Protein AF-A0A444M8J5-F1 (afdb_monomer_lite)

Radius of gyration: 24.72 Å; chains: 1; bounding box: 70×48×64 Å

Sequence (219 aa):
MTTPFNTRSDLAAHPEFSHLSLDSSGIPCVWLNTYECDNGHEPESWSEAWSCCCDDECPVCGTDMSPVSTWIGPESEDARDLWEDLPDVPEQAEDVGKEEDGMKIDRHLNAANGLAVAPRKPQAWHDVVEEIMVETRGLDDNARRAARALRTIYPEYDDDTAKTGIMDCLADIRHLCDLMGWSFAELDKDAHYNYSTEVSDFGVAEHAKLRSAVEAELN

Structure (mmCIF, N/CA/C/O backbone):
data_AF-A0A444M8J5-F1
#
_entry.id   AF-A0A444M8J5-F1
#
loop_
_atom_site.group_PDB
_atom_site.id
_atom_site.type_symbol
_atom_site.label_atom_id
_atom_site.label_alt_id
_atom_site.label_comp_id
_atom_site.label_asym_id
_atom_site.label_entity_id
_atom_site.label_seq_id
_atom_site.pdbx_PDB_ins_code
_atom_site.Cartn_x
_atom_site.Cartn_y
_atom_site.Cartn_z
_atom_site.occupancy
_atom_site.B_iso_or_equiv
_atom_site.auth_seq_id
_atom_site.auth_comp_id
_atom_site.auth_asym_id
_atom_site.auth_atom_id
_atom_site.pdbx_PDB_model_num
ATOM 1 N N . MET A 1 1 ? -16.133 22.278 29.509 1.00 38.09 1 MET A N 1
ATOM 2 C CA . MET A 1 1 ? -15.986 20.814 29.437 1.00 38.09 1 MET A CA 1
ATOM 3 C C . MET A 1 1 ? -15.160 20.565 28.195 1.00 38.09 1 MET A C 1
ATOM 5 O O . MET A 1 1 ? -15.690 20.715 27.105 1.00 38.09 1 MET A O 1
ATOM 9 N N . THR A 1 2 ? -13.850 20.401 28.357 1.00 48.34 2 THR A N 1
ATOM 10 C CA . THR A 1 2 ? -12.945 20.004 27.275 1.00 48.34 2 THR A CA 1
ATOM 11 C C . THR A 1 2 ? -13.275 18.560 26.927 1.00 48.34 2 THR A C 1
ATOM 13 O O . THR A 1 2 ? -13.347 17.715 27.817 1.00 48.34 2 THR A O 1
ATOM 16 N N . THR A 1 3 ? -13.599 18.303 25.666 1.00 51.00 3 THR A N 1
ATOM 17 C CA . THR A 1 3 ? -13.799 16.948 25.153 1.00 51.00 3 THR A CA 1
ATOM 18 C C . THR A 1 3 ? -12.514 16.158 25.425 1.00 51.00 3 THR A C 1
ATOM 20 O O . THR A 1 3 ? -11.446 16.689 25.120 1.00 51.00 3 THR A O 1
ATOM 23 N N . PRO A 1 4 ? -12.564 14.966 26.045 1.00 76.12 4 PRO A N 1
ATOM 24 C CA . PRO A 1 4 ? -11.363 14.154 26.184 1.00 76.12 4 PRO A CA 1
ATOM 25 C C . PRO A 1 4 ? -10.870 13.769 24.785 1.00 76.12 4 PRO A C 1
ATOM 27 O O . PRO A 1 4 ? -11.667 13.327 23.954 1.00 76.12 4 PRO A O 1
ATOM 30 N N . PHE A 1 5 ? -9.582 13.992 24.529 1.00 85.31 5 PHE A N 1
ATOM 31 C CA . PHE A 1 5 ? -8.898 13.470 23.349 1.00 85.31 5 PHE A CA 1
ATOM 32 C C . PHE A 1 5 ? -8.806 11.949 23.510 1.00 85.31 5 PHE A C 1
ATOM 34 O O . PHE A 1 5 ? -8.384 11.481 24.566 1.00 85.31 5 PHE A O 1
ATOM 41 N N . ASN A 1 6 ? -9.251 11.190 22.510 1.00 85.81 6 ASN A N 1
ATOM 42 C CA . ASN A 1 6 ? -9.205 9.724 22.517 1.00 85.81 6 ASN A CA 1
ATOM 43 C C . ASN A 1 6 ? -8.165 9.187 21.526 1.00 85.81 6 ASN A C 1
ATOM 45 O O . ASN A 1 6 ? -7.734 8.046 21.654 1.00 85.81 6 ASN A O 1
ATOM 49 N N . THR A 1 7 ? -7.778 9.994 20.536 1.00 91.12 7 THR A N 1
ATOM 50 C CA . THR A 1 7 ? -6.801 9.653 19.498 1.00 91.12 7 THR A CA 1
ATOM 51 C C . THR A 1 7 ? -5.908 10.841 19.165 1.00 91.12 7 THR A C 1
ATOM 53 O O . THR A 1 7 ? -6.276 11.993 19.417 1.00 91.12 7 THR A O 1
ATOM 56 N N . ARG A 1 8 ? -4.770 10.589 18.510 1.00 92.19 8 ARG A N 1
ATOM 57 C CA . ARG A 1 8 ? -3.901 11.666 18.009 1.00 92.19 8 ARG A CA 1
ATOM 58 C C . ARG A 1 8 ? -4.593 12.583 16.999 1.00 92.19 8 ARG A C 1
ATOM 60 O O . ARG A 1 8 ? -4.287 13.770 16.966 1.00 92.19 8 ARG A O 1
ATOM 67 N N . SER A 1 9 ? -5.568 12.088 16.230 1.00 91.50 9 SER A N 1
ATOM 68 C CA . SER A 1 9 ? -6.362 12.942 15.331 1.00 91.50 9 SER A CA 1
ATOM 69 C C . SER A 1 9 ? -7.191 13.992 16.082 1.00 91.50 9 SER A C 1
ATOM 71 O O . SER A 1 9 ? -7.357 15.113 15.598 1.00 91.50 9 SER A O 1
ATOM 73 N N . ASP A 1 10 ? -7.636 13.696 17.312 1.00 91.62 10 ASP A N 1
ATOM 74 C CA . ASP A 1 10 ? -8.399 14.657 18.115 1.00 91.62 10 ASP A CA 1
ATOM 75 C C . ASP A 1 10 ? -7.535 15.876 18.493 1.00 91.62 10 ASP A C 1
ATOM 77 O O . ASP A 1 10 ? -8.060 16.973 18.719 1.00 91.62 10 ASP A O 1
ATOM 81 N N . LEU A 1 11 ? -6.203 15.718 18.511 1.00 92.81 11 LEU A N 1
ATOM 82 C CA . LEU A 1 11 ? -5.266 16.809 18.773 1.00 92.81 11 LEU A CA 1
ATOM 83 C C . LEU A 1 11 ? -5.299 17.884 17.688 1.00 92.81 11 LEU A C 1
ATOM 85 O O . LEU A 1 11 ? -4.949 19.019 17.989 1.00 92.81 11 LEU A O 1
ATOM 89 N N . ALA A 1 12 ? -5.814 17.618 16.483 1.00 91.25 12 ALA A N 1
ATOM 90 C CA . ALA A 1 12 ? -6.019 18.662 15.476 1.00 91.25 12 ALA A CA 1
ATOM 91 C C . ALA A 1 12 ? -6.889 19.831 15.998 1.00 91.25 12 ALA A C 1
ATOM 93 O O . ALA A 1 12 ? -6.733 20.974 15.565 1.00 91.25 12 ALA A O 1
ATOM 94 N N . ALA A 1 13 ? -7.774 19.571 16.970 1.00 89.19 13 ALA A N 1
ATOM 95 C CA . ALA A 1 13 ? -8.586 20.593 17.632 1.00 89.19 13 ALA A CA 1
ATOM 96 C C . ALA A 1 13 ? -7.920 21.219 18.878 1.00 89.19 13 ALA A C 1
ATOM 98 O O . ALA A 1 13 ? -8.448 22.189 19.431 1.00 89.19 13 ALA A O 1
ATOM 99 N N . HIS A 1 14 ? -6.788 20.685 19.350 1.00 91.69 14 HIS A N 1
ATOM 100 C CA . HIS A 1 14 ? -6.072 21.211 20.510 1.00 91.69 14 HIS A CA 1
ATOM 101 C C . HIS A 1 14 ? -5.337 22.514 20.141 1.00 91.69 14 HIS A C 1
ATOM 103 O O . HIS A 1 14 ? -4.629 22.542 19.133 1.00 91.69 14 HIS A O 1
ATOM 109 N N . PRO A 1 15 ? -5.427 23.594 20.946 1.00 92.31 15 PRO A N 1
ATOM 110 C CA . PRO A 1 15 ? -4.832 24.890 20.604 1.00 92.31 15 PRO A CA 1
ATOM 111 C C . PRO A 1 15 ? -3.341 24.823 20.259 1.00 92.31 15 PRO A C 1
ATOM 113 O O . PRO A 1 15 ? -2.902 25.475 19.315 1.00 92.31 15 PRO A O 1
ATOM 116 N N . GLU A 1 16 ? -2.579 23.995 20.977 1.00 92.62 16 GLU A N 1
ATOM 117 C CA . GLU A 1 16 ? -1.139 23.843 20.740 1.00 92.62 16 GLU A CA 1
ATOM 118 C C . GLU A 1 16 ? -0.806 23.078 19.455 1.00 92.62 16 GLU A C 1
ATOM 120 O O . GLU A 1 16 ? 0.257 23.301 18.904 1.00 92.62 16 GLU A O 1
ATOM 125 N N . PHE A 1 17 ? -1.707 22.253 18.918 1.00 92.75 17 PHE A N 1
ATOM 126 C CA . PHE A 1 17 ? -1.463 21.465 17.699 1.00 92.75 17 PHE A CA 1
ATOM 127 C C . PHE A 1 17 ? -2.189 22.024 16.467 1.00 92.75 17 PHE A C 1
ATOM 129 O O . PHE A 1 17 ? -1.777 21.767 15.344 1.00 92.75 17 PHE A O 1
ATOM 136 N N . SER A 1 18 ? -3.238 22.830 16.662 1.00 92.31 18 SER A N 1
ATOM 137 C CA . SER A 1 18 ? -4.141 23.325 15.606 1.00 92.31 18 SER A CA 1
ATOM 138 C C . SER A 1 18 ? -3.490 24.156 14.490 1.00 92.31 18 SER A C 1
ATOM 140 O O . SER A 1 18 ? -4.127 24.437 13.477 1.00 92.31 18 SER A O 1
ATOM 142 N N . HIS A 1 19 ? -2.242 24.583 14.681 1.00 91.31 19 HIS A N 1
ATOM 143 C CA . HIS A 1 19 ? -1.472 25.345 13.700 1.00 91.31 19 HIS A CA 1
ATOM 144 C C . HIS A 1 19 ? -0.569 24.466 12.821 1.00 91.31 19 HIS A C 1
ATOM 146 O O . HIS A 1 19 ? 0.024 24.976 11.870 1.00 91.31 19 HIS A O 1
ATOM 152 N N . LEU A 1 20 ? -0.438 23.178 13.149 1.00 92.50 20 LEU A N 1
ATOM 153 C CA . LEU A 1 20 ? 0.358 22.218 12.396 1.00 92.50 20 LEU A CA 1
ATOM 154 C C . LEU A 1 20 ? -0.412 21.731 11.167 1.00 92.50 20 LEU A C 1
ATOM 156 O O . LEU A 1 20 ? -1.643 21.661 11.164 1.00 92.50 20 LEU A O 1
ATOM 160 N N . SER A 1 21 ? 0.331 21.360 10.125 1.00 94.12 21 SER A N 1
ATOM 161 C CA . SER A 1 21 ? -0.226 20.598 9.007 1.00 94.12 21 SER A CA 1
ATOM 162 C C . SER A 1 21 ? -0.741 19.247 9.499 1.00 94.12 21 SER A C 1
ATOM 164 O O . SER A 1 21 ? -0.232 18.709 10.482 1.00 94.12 21 SER A O 1
ATOM 166 N N . LEU A 1 22 ? -1.737 18.701 8.807 1.00 91.88 22 LEU A N 1
ATOM 167 C CA . LEU A 1 22 ? -2.270 17.371 9.082 1.00 91.88 22 LEU A CA 1
ATOM 168 C C . LEU A 1 22 ? -1.804 16.398 8.001 1.00 91.88 22 LEU A C 1
ATOM 170 O O . LEU A 1 22 ? -1.700 16.781 6.832 1.00 91.88 22 LEU A O 1
ATOM 174 N N . ASP A 1 23 ? -1.566 15.152 8.390 1.00 87.19 23 ASP A N 1
ATOM 175 C CA . ASP A 1 23 ? -1.339 14.063 7.449 1.00 87.19 23 ASP A CA 1
ATOM 176 C C . ASP A 1 23 ? -2.654 13.595 6.792 1.00 87.19 23 ASP A C 1
ATOM 178 O O . ASP A 1 23 ? -3.745 14.127 7.030 1.00 87.19 23 ASP A O 1
ATOM 182 N N . SER A 1 24 ? -2.557 12.561 5.956 1.00 84.56 24 SER A N 1
ATOM 183 C CA . SER A 1 24 ? -3.713 11.968 5.268 1.00 84.56 24 SER A CA 1
ATOM 184 C C . SER A 1 24 ? -4.762 11.348 6.206 1.00 84.56 24 SER A C 1
ATOM 186 O O . SER A 1 24 ? -5.909 11.175 5.797 1.00 84.56 24 SER A O 1
ATOM 188 N N . SER A 1 25 ? -4.398 11.049 7.456 1.00 83.94 25 SER A N 1
ATOM 189 C CA . SER A 1 25 ? -5.285 10.509 8.495 1.00 83.94 25 SER A CA 1
ATOM 190 C C . SER A 1 25 ? -5.852 11.600 9.415 1.00 83.94 25 SER A C 1
ATOM 192 O O . SER A 1 25 ? -6.577 11.296 10.362 1.00 83.94 25 SER A O 1
ATOM 194 N N . GLY A 1 26 ? -5.548 12.875 9.148 1.00 89.44 26 GLY A N 1
ATOM 195 C CA . GLY A 1 26 ? -5.977 14.001 9.975 1.00 89.44 26 GLY A CA 1
ATOM 196 C C . GLY A 1 26 ? -5.170 14.163 11.266 1.00 89.44 26 GLY A C 1
ATOM 197 O O . GLY A 1 26 ? -5.616 14.869 12.171 1.00 89.44 26 GLY A O 1
ATOM 198 N N . ILE A 1 27 ? -4.004 13.521 11.375 1.00 92.69 27 ILE A N 1
ATOM 199 C CA . ILE A 1 27 ? -3.129 13.596 12.545 1.00 92.69 27 ILE A CA 1
ATOM 200 C C . ILE A 1 27 ? -2.142 14.763 12.364 1.00 92.69 27 ILE A C 1
ATOM 202 O O . ILE A 1 27 ? -1.572 14.908 11.281 1.00 92.69 27 ILE A O 1
ATOM 206 N N . PRO A 1 28 ? -1.901 15.598 13.394 1.00 94.88 28 PRO A N 1
ATOM 207 C CA . PRO A 1 28 ? -0.896 16.656 13.317 1.00 94.88 28 PRO A CA 1
ATOM 208 C C . PRO A 1 28 ? 0.506 16.136 12.962 1.00 94.88 28 PRO A C 1
ATOM 210 O O . PRO A 1 28 ? 1.012 15.204 13.587 1.00 94.88 28 PRO A O 1
ATOM 213 N N . CYS A 1 29 ? 1.162 16.775 11.993 1.00 95.50 29 CYS A N 1
ATOM 214 C CA . CYS A 1 29 ? 2.540 16.485 11.609 1.00 95.50 29 CYS A CA 1
ATOM 215 C C . CYS A 1 29 ? 3.520 17.088 12.624 1.00 95.50 29 CYS A C 1
ATOM 217 O O . CYS A 1 29 ? 3.874 18.265 12.532 1.00 95.50 29 CYS A O 1
ATOM 219 N N . VAL A 1 30 ? 3.941 16.291 13.607 1.00 96.12 30 VAL A N 1
ATOM 220 C CA . VAL A 1 30 ? 4.810 16.730 14.715 1.00 96.12 30 VAL A CA 1
ATOM 221 C C . VAL A 1 30 ? 6.293 16.411 14.511 1.00 96.12 30 VAL A C 1
ATOM 223 O O . VAL A 1 30 ? 7.118 16.828 15.325 1.00 96.12 30 VAL A O 1
ATOM 226 N N . TRP A 1 31 ? 6.656 15.716 13.432 1.00 94.62 31 TRP A N 1
ATOM 227 C CA . TRP A 1 31 ? 8.041 15.401 13.076 1.00 94.62 31 TRP A CA 1
ATOM 228 C C . TRP A 1 31 ? 8.419 16.034 11.740 1.00 94.62 31 TRP A C 1
ATOM 230 O O . TRP A 1 31 ? 7.651 15.976 10.787 1.00 94.62 31 TRP A O 1
ATOM 240 N N . LEU A 1 32 ? 9.614 16.617 11.658 1.00 94.94 32 LEU A N 1
ATOM 241 C CA . LEU A 1 32 ? 10.270 16.955 10.398 1.00 94.94 32 LEU A CA 1
ATOM 242 C C . LEU A 1 32 ? 11.299 15.869 10.093 1.00 94.94 32 LEU A C 1
ATOM 244 O O . LEU A 1 32 ? 12.326 15.781 10.773 1.00 94.94 32 LEU A O 1
ATOM 248 N N . ASN A 1 33 ? 11.014 15.057 9.084 1.00 93.88 33 ASN A N 1
ATOM 249 C CA . ASN A 1 33 ? 11.893 14.004 8.599 1.00 93.88 33 ASN A CA 1
ATOM 250 C C . ASN A 1 33 ? 12.807 14.594 7.525 1.00 93.88 33 ASN A C 1
ATOM 252 O O . ASN A 1 33 ? 12.314 15.183 6.569 1.00 93.88 33 ASN A O 1
ATOM 256 N N . THR A 1 34 ? 14.125 14.490 7.701 1.00 93.88 34 THR A N 1
ATOM 257 C CA . THR A 1 34 ? 15.123 14.948 6.718 1.00 93.88 34 THR A CA 1
ATOM 258 C C . THR A 1 34 ? 15.905 13.755 6.184 1.00 93.88 34 THR A C 1
ATOM 260 O O . THR A 1 34 ? 16.402 12.952 6.975 1.00 93.88 34 THR A O 1
ATOM 263 N N . TYR A 1 35 ? 16.036 13.666 4.865 1.00 92.56 35 TYR A N 1
ATOM 264 C CA . TYR A 1 35 ? 16.683 12.571 4.147 1.00 92.56 35 TYR A CA 1
ATOM 265 C C . TYR A 1 35 ? 17.849 13.112 3.313 1.00 92.56 35 TYR A C 1
ATOM 267 O O . TYR A 1 35 ? 17.766 14.219 2.776 1.00 92.56 35 TYR A O 1
ATOM 275 N N . GLU A 1 36 ? 18.925 12.335 3.188 1.00 92.75 36 GLU A N 1
ATOM 276 C CA . GLU A 1 36 ? 20.120 12.684 2.407 1.00 92.75 36 GLU A CA 1
ATOM 277 C C . GLU A 1 36 ? 20.550 11.484 1.558 1.00 92.75 36 GLU A C 1
ATOM 279 O O . GLU A 1 36 ? 20.825 10.423 2.107 1.00 92.75 36 GLU A O 1
ATOM 284 N N . CYS A 1 37 ? 20.615 11.641 0.235 1.00 89.19 37 CYS A N 1
ATOM 285 C CA . CYS A 1 37 ? 20.975 10.601 -0.719 1.00 89.19 37 CYS A CA 1
ATOM 286 C C . CYS A 1 37 ? 22.368 10.831 -1.322 1.00 89.19 37 CYS A C 1
ATOM 288 O O . CYS A 1 37 ? 22.599 11.792 -2.053 1.00 89.19 37 CYS A O 1
ATOM 290 N N . ASP A 1 38 ? 23.263 9.862 -1.122 1.00 88.62 38 ASP A N 1
ATOM 291 C CA . ASP A 1 38 ? 24.665 9.923 -1.565 1.00 88.62 38 ASP A CA 1
ATOM 292 C C . ASP A 1 38 ? 24.897 9.424 -3.011 1.00 88.62 38 ASP A C 1
ATOM 294 O O . ASP A 1 38 ? 26.027 9.127 -3.411 1.00 88.62 38 ASP A O 1
ATOM 298 N N . ASN A 1 39 ? 23.845 9.314 -3.830 1.00 86.62 39 ASN A N 1
ATOM 299 C CA . ASN A 1 39 ? 23.928 8.746 -5.185 1.00 86.62 39 ASN A CA 1
ATOM 300 C C . ASN A 1 39 ? 24.319 9.761 -6.282 1.00 86.62 39 ASN A C 1
ATOM 302 O O . ASN A 1 39 ? 24.304 9.424 -7.470 1.00 86.62 39 ASN A O 1
ATOM 306 N N . GLY A 1 40 ? 24.717 10.983 -5.909 1.00 81.88 40 GLY A N 1
ATOM 307 C CA . GLY A 1 40 ? 25.304 11.973 -6.822 1.00 81.88 40 GLY A CA 1
ATOM 308 C C . GLY A 1 40 ? 24.318 12.583 -7.825 1.00 81.88 40 GLY A C 1
ATOM 309 O O . GLY A 1 40 ? 24.699 12.882 -8.961 1.00 81.88 40 GLY A O 1
ATOM 310 N N . HIS A 1 41 ? 23.055 12.737 -7.423 1.00 81.88 41 HIS A N 1
ATOM 311 C CA . HIS A 1 41 ? 22.008 13.420 -8.183 1.00 81.88 41 HIS A CA 1
ATOM 312 C C . HIS A 1 41 ? 21.359 14.529 -7.347 1.00 81.88 41 HIS A C 1
ATOM 314 O O . HIS A 1 41 ? 21.366 14.479 -6.124 1.00 81.88 41 HIS A O 1
ATOM 320 N N . GLU A 1 42 ? 20.714 15.488 -8.006 1.00 78.19 42 GLU A N 1
ATOM 321 C CA . GLU A 1 42 ? 20.036 16.606 -7.341 1.00 78.19 42 GLU A CA 1
ATOM 322 C C . GLU A 1 42 ? 18.506 16.402 -7.313 1.00 78.19 42 GLU A C 1
ATOM 324 O O . GLU A 1 42 ? 17.942 16.023 -8.346 1.00 78.19 42 GLU A O 1
ATOM 329 N N . PRO A 1 43 ? 17.815 16.710 -6.197 1.00 73.19 43 PRO A N 1
ATOM 330 C CA . PRO A 1 43 ? 18.391 17.142 -4.925 1.00 73.19 43 PRO A CA 1
ATOM 331 C C . PRO A 1 43 ? 19.056 15.978 -4.174 1.00 73.19 43 PRO A C 1
ATOM 333 O O . PRO A 1 43 ? 18.551 14.855 -4.174 1.00 73.19 43 PRO A O 1
ATOM 336 N N . GLU A 1 44 ? 20.180 16.265 -3.517 1.00 83.69 44 GLU A N 1
ATOM 337 C CA . GLU A 1 44 ? 20.850 15.311 -2.618 1.00 83.69 44 GLU A CA 1
ATOM 338 C C . GLU A 1 44 ? 20.131 15.202 -1.264 1.00 83.69 44 GLU A C 1
ATOM 340 O O . GLU A 1 44 ? 20.374 14.262 -0.521 1.00 83.69 44 GLU A O 1
ATOM 345 N N . SER A 1 45 ? 19.219 16.120 -0.929 1.00 89.56 45 SER A N 1
ATOM 346 C CA . SER A 1 45 ? 18.438 16.058 0.309 1.00 89.56 45 SER A CA 1
ATOM 347 C C . SER A 1 45 ? 17.028 16.617 0.158 1.00 89.56 45 SER A C 1
ATOM 349 O O . SER A 1 45 ? 16.766 17.512 -0.650 1.00 89.56 45 SER A O 1
ATOM 351 N N . TRP A 1 46 ? 16.104 16.078 0.947 1.00 91.12 46 TRP A N 1
ATOM 352 C CA . TRP A 1 46 ? 14.727 16.557 1.039 1.00 91.12 46 TRP A CA 1
ATOM 353 C C . TRP A 1 46 ? 14.212 16.408 2.468 1.00 91.12 46 TRP A C 1
ATOM 355 O O . TRP A 1 46 ? 14.804 15.714 3.295 1.00 91.12 46 TRP A O 1
ATOM 365 N N . SER A 1 47 ? 13.131 17.117 2.784 1.00 91.50 47 SER A N 1
ATOM 366 C CA . SER A 1 47 ? 12.530 17.057 4.110 1.00 91.50 47 SER A CA 1
ATOM 367 C C . SER A 1 47 ? 11.024 17.209 4.044 1.00 91.50 47 SER A C 1
ATOM 369 O O . SER A 1 47 ? 10.538 18.100 3.343 1.00 91.50 47 SER A O 1
ATOM 371 N N . GLU A 1 48 ? 10.310 16.431 4.846 1.00 91.31 48 GLU A N 1
ATOM 372 C CA . GLU A 1 48 ? 8.853 16.466 4.911 1.00 91.31 48 GLU A CA 1
ATOM 373 C C . GLU A 1 48 ? 8.357 16.415 6.355 1.00 91.31 48 GLU A C 1
ATOM 375 O O . GLU A 1 48 ? 8.961 15.791 7.231 1.00 91.31 48 GLU A O 1
ATOM 380 N N . ALA A 1 49 ? 7.261 17.129 6.614 1.00 92.12 49 ALA A N 1
ATOM 381 C CA . ALA A 1 49 ? 6.604 17.120 7.910 1.00 92.12 49 ALA A CA 1
ATOM 382 C C . ALA A 1 49 ? 5.596 15.971 7.960 1.00 92.12 49 ALA A C 1
ATOM 384 O O . ALA A 1 49 ? 4.683 15.920 7.135 1.00 92.12 49 ALA A O 1
ATOM 385 N N . TRP A 1 50 ? 5.717 15.099 8.955 1.00 92.56 50 TRP A N 1
ATOM 386 C CA . TRP A 1 50 ? 4.872 13.923 9.099 1.00 92.56 50 TRP A CA 1
ATOM 387 C C . TRP A 1 50 ? 4.417 13.706 10.541 1.00 92.56 50 TRP A C 1
ATOM 389 O O . TRP A 1 50 ? 5.009 14.223 11.494 1.00 92.56 50 TRP A O 1
ATOM 399 N N . SER A 1 51 ? 3.330 12.957 10.712 1.00 91.38 51 SER A N 1
ATOM 400 C CA . SER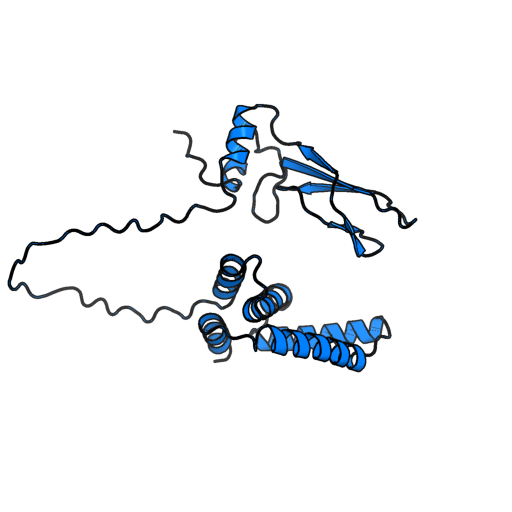 A 1 51 ? 2.831 12.574 12.035 1.00 91.38 51 SER A CA 1
ATOM 401 C C . SER A 1 51 ? 3.777 11.599 12.739 1.00 91.38 51 SER A C 1
ATOM 403 O O . SER A 1 51 ? 3.777 11.525 13.961 1.00 91.38 51 SER A O 1
ATOM 405 N N . CYS A 1 52 ? 4.654 10.902 12.013 1.00 88.38 52 CYS A N 1
ATOM 406 C CA . CYS A 1 52 ? 5.631 9.976 12.584 1.00 88.38 52 CYS A CA 1
ATOM 407 C C . CYS A 1 52 ? 6.989 10.016 11.865 1.00 88.38 52 CYS A C 1
ATOM 409 O O . CYS A 1 52 ? 7.128 10.559 10.769 1.00 88.38 52 CYS A O 1
ATOM 411 N N . CYS A 1 53 ? 8.009 9.416 12.478 1.00 88.38 53 CYS A N 1
ATOM 412 C CA . CYS A 1 53 ? 9.277 9.146 11.806 1.00 88.38 53 CYS A CA 1
ATOM 413 C C . CYS A 1 53 ? 9.078 7.965 10.845 1.00 88.38 53 CYS A C 1
ATOM 415 O O . CYS A 1 53 ? 8.767 6.863 11.302 1.00 88.38 53 CYS A O 1
ATOM 417 N N . CYS A 1 54 ? 9.243 8.178 9.540 1.00 84.06 54 CYS A N 1
ATOM 418 C CA . CYS A 1 54 ? 9.035 7.142 8.529 1.00 84.06 54 CYS A CA 1
ATOM 419 C C . CYS A 1 54 ? 10.161 7.124 7.497 1.00 84.06 54 CYS A C 1
ATOM 421 O O . CYS A 1 54 ? 10.702 8.173 7.149 1.00 84.06 54 CYS A O 1
ATOM 423 N N . ASP A 1 55 ? 10.496 5.931 7.014 1.00 88.69 55 ASP A N 1
ATOM 424 C CA . ASP A 1 55 ? 11.387 5.774 5.865 1.00 88.69 55 ASP A CA 1
ATOM 425 C C . ASP A 1 55 ? 10.715 6.339 4.606 1.00 88.69 55 ASP A C 1
ATOM 427 O O . ASP A 1 55 ? 9.484 6.368 4.514 1.00 88.69 55 ASP A O 1
ATOM 431 N N . ASP A 1 56 ? 11.530 6.795 3.661 1.00 88.94 56 ASP A N 1
ATOM 432 C CA . ASP A 1 56 ? 11.085 7.306 2.366 1.00 88.94 56 ASP A CA 1
ATOM 433 C C . ASP A 1 56 ? 12.052 6.868 1.260 1.00 88.94 56 ASP A C 1
ATOM 435 O O . ASP A 1 56 ? 13.205 6.506 1.518 1.00 88.94 56 ASP A O 1
ATOM 439 N N . GLU A 1 57 ? 11.583 6.903 0.020 1.00 90.00 57 GLU A N 1
ATOM 440 C CA . GLU A 1 57 ? 12.379 6.578 -1.155 1.00 90.00 57 GLU A CA 1
ATOM 441 C C . GLU A 1 57 ? 12.951 7.853 -1.770 1.00 90.00 57 GLU A C 1
ATOM 443 O O . GLU A 1 57 ? 12.258 8.848 -1.985 1.00 90.00 57 GLU A O 1
ATOM 448 N N . CYS A 1 58 ? 14.234 7.822 -2.129 1.00 86.56 58 CYS A N 1
ATOM 449 C CA . CYS A 1 58 ? 14.821 8.939 -2.845 1.00 86.56 58 CYS A CA 1
ATOM 450 C C . CYS A 1 58 ? 14.074 9.203 -4.169 1.00 86.56 58 CYS A C 1
ATOM 452 O O . CYS A 1 58 ? 14.030 8.312 -5.023 1.00 86.56 58 CYS A O 1
ATOM 454 N N . PRO A 1 59 ? 13.604 10.439 -4.430 1.00 84.31 59 PRO A N 1
ATOM 455 C CA . PRO A 1 59 ? 12.741 10.734 -5.576 1.00 84.31 59 PRO A CA 1
ATOM 456 C C . PRO A 1 59 ? 13.428 10.581 -6.940 1.00 84.31 59 PRO A C 1
ATOM 458 O O . PRO A 1 59 ? 12.764 10.620 -7.976 1.00 84.31 59 PRO A O 1
ATOM 461 N N . VAL A 1 60 ? 14.757 10.446 -6.968 1.00 85.81 60 VAL A N 1
ATOM 462 C CA . VAL A 1 60 ? 15.531 10.322 -8.210 1.00 85.81 60 VAL A CA 1
ATOM 463 C C . VAL A 1 60 ? 15.988 8.890 -8.465 1.00 85.81 60 VAL A C 1
ATOM 465 O O . VAL A 1 60 ? 15.906 8.419 -9.599 1.00 85.81 60 VAL A O 1
ATOM 468 N N . CYS A 1 61 ? 16.497 8.197 -7.444 1.00 89.25 61 CYS A N 1
ATOM 469 C CA . CYS A 1 61 ? 17.077 6.861 -7.605 1.00 89.25 61 CYS A CA 1
ATOM 470 C C . CYS A 1 61 ? 16.260 5.728 -6.969 1.00 89.25 61 CYS A C 1
ATOM 472 O O . CYS A 1 61 ? 16.622 4.570 -7.167 1.00 89.25 61 CYS A O 1
ATOM 474 N N . GLY A 1 62 ? 15.199 6.038 -6.216 1.00 87.19 62 GLY A N 1
ATOM 475 C CA . GLY A 1 62 ? 14.341 5.052 -5.551 1.00 87.19 62 GLY A CA 1
ATOM 476 C C . GLY A 1 62 ? 15.037 4.268 -4.437 1.00 87.19 62 GLY A C 1
ATOM 477 O O . GLY A 1 62 ? 14.651 3.146 -4.141 1.00 87.19 62 GLY A O 1
ATOM 478 N N . THR A 1 63 ? 16.127 4.796 -3.872 1.00 87.56 63 THR A N 1
ATOM 479 C CA . THR A 1 63 ? 16.806 4.149 -2.739 1.00 87.56 63 THR A CA 1
ATOM 480 C C . THR A 1 63 ? 16.036 4.421 -1.451 1.00 87.56 63 THR A C 1
ATOM 482 O O . THR A 1 63 ? 15.794 5.588 -1.145 1.00 87.56 63 THR A O 1
ATOM 485 N N . ASP A 1 64 ? 15.724 3.366 -0.697 1.00 90.56 64 ASP A N 1
ATOM 486 C CA . ASP A 1 64 ? 15.124 3.454 0.639 1.00 90.56 64 ASP A CA 1
ATOM 487 C C . ASP A 1 64 ? 16.058 4.163 1.625 1.00 90.56 64 ASP A C 1
ATOM 489 O O . ASP A 1 64 ? 17.240 3.813 1.747 1.00 90.56 64 ASP A O 1
ATOM 493 N N . MET A 1 65 ? 15.528 5.139 2.361 1.00 86.62 65 MET A N 1
ATOM 494 C CA . MET A 1 65 ? 16.283 5.940 3.318 1.00 86.62 65 MET A CA 1
ATOM 495 C C . MET A 1 65 ? 15.505 6.150 4.613 1.00 86.62 65 MET A C 1
ATOM 497 O O . MET A 1 65 ? 14.341 6.542 4.605 1.00 86.62 65 MET A O 1
ATOM 501 N N . SER A 1 66 ? 16.189 5.973 5.742 1.00 91.31 66 SER A N 1
ATOM 502 C CA . SER A 1 66 ? 15.666 6.389 7.044 1.00 91.31 66 SER A CA 1
ATOM 503 C C . SER A 1 66 ? 15.998 7.857 7.318 1.00 91.31 66 SER A C 1
ATOM 505 O O . SER A 1 66 ? 17.118 8.290 7.029 1.00 91.31 66 SER A O 1
ATOM 507 N N . PRO A 1 67 ? 15.075 8.631 7.910 1.00 95.00 67 PRO A N 1
ATOM 508 C CA . PRO A 1 67 ? 15.290 10.048 8.145 1.00 95.00 67 PRO A CA 1
ATOM 509 C C . PRO A 1 67 ? 16.134 10.323 9.387 1.00 95.00 67 PRO A C 1
ATOM 511 O O . PRO A 1 67 ? 16.164 9.557 10.354 1.00 95.00 67 PRO A O 1
ATOM 514 N N . VAL A 1 68 ? 16.705 11.524 9.425 1.00 94.31 68 VAL A N 1
ATOM 515 C CA . VAL A 1 68 ? 16.982 12.225 10.679 1.00 94.31 68 VAL A CA 1
ATOM 516 C C . VAL A 1 68 ? 15.732 13.026 11.048 1.00 94.31 68 VAL A C 1
ATOM 518 O O . VAL A 1 68 ? 15.400 14.012 10.389 1.00 94.31 68 VAL A O 1
ATOM 521 N N . SER A 1 69 ? 15.026 12.598 12.095 1.00 92.50 69 SER A N 1
ATOM 522 C CA . SER A 1 69 ? 13.766 13.219 12.522 1.00 92.50 69 SER A CA 1
ATOM 523 C C . SER A 1 69 ? 13.966 14.233 13.646 1.00 92.50 69 SER A C 1
ATOM 525 O O . SER A 1 69 ? 14.617 13.955 14.655 1.00 92.50 69 SER A O 1
ATOM 527 N N . THR A 1 70 ? 13.356 15.408 13.494 1.00 95.50 70 THR A N 1
ATOM 528 C CA . THR A 1 70 ? 13.330 16.468 14.513 1.00 95.50 70 THR A CA 1
ATOM 529 C C . THR A 1 70 ? 11.896 16.744 14.946 1.00 95.50 70 THR A C 1
ATOM 531 O O . THR A 1 70 ? 11.014 16.870 14.102 1.00 95.50 70 THR A O 1
ATOM 534 N N . TRP A 1 71 ? 11.653 16.858 16.254 1.00 94.50 71 TRP A N 1
ATOM 535 C CA . TRP A 1 71 ? 10.343 17.255 16.775 1.00 94.50 71 TRP A CA 1
ATOM 536 C C . TRP A 1 71 ? 10.044 18.710 16.397 1.00 94.50 71 TRP A C 1
ATOM 538 O O . TRP A 1 71 ? 10.821 19.607 16.724 1.00 94.50 71 TRP A O 1
ATOM 548 N N . ILE A 1 72 ? 8.915 18.928 15.728 1.00 95.44 72 ILE A N 1
ATOM 549 C CA . ILE A 1 72 ? 8.375 20.241 15.338 1.00 95.44 72 ILE A CA 1
ATOM 550 C C . ILE A 1 72 ? 6.993 20.514 15.950 1.00 95.44 72 ILE A C 1
ATOM 552 O O . ILE A 1 72 ? 6.367 21.522 15.630 1.00 95.44 72 ILE A O 1
ATOM 556 N N . GLY A 1 73 ? 6.505 19.609 16.803 1.00 92.75 73 GLY A N 1
ATOM 557 C CA . GLY A 1 73 ? 5.280 19.802 17.570 1.00 92.75 73 GLY A CA 1
ATOM 558 C C . GLY A 1 73 ? 5.433 20.833 18.701 1.00 92.75 73 GLY A C 1
ATOM 559 O O . GLY A 1 73 ? 6.448 21.529 18.789 1.00 92.75 73 GLY A O 1
ATOM 560 N N . PRO A 1 74 ? 4.439 20.928 19.601 1.00 93.19 74 PRO A N 1
ATOM 561 C CA . PRO A 1 74 ? 4.469 21.859 20.728 1.00 93.19 74 PRO A CA 1
ATOM 562 C C . PRO A 1 74 ? 5.732 21.736 21.591 1.00 93.19 74 PRO A C 1
ATOM 564 O O . PRO A 1 74 ? 6.256 20.640 21.792 1.00 93.19 74 PRO A O 1
ATOM 567 N N . GLU A 1 75 ? 6.200 22.863 22.134 1.00 92.81 75 GLU A N 1
ATOM 568 C CA . GLU A 1 75 ? 7.353 22.899 23.048 1.00 92.81 75 GLU A CA 1
ATOM 569 C C . GLU A 1 75 ? 6.999 22.458 24.477 1.00 92.81 75 GLU A C 1
ATOM 571 O O . GLU A 1 75 ? 7.897 22.145 25.259 1.00 92.81 75 GLU A O 1
ATOM 576 N N . SER A 1 76 ? 5.714 22.469 24.845 1.00 92.56 76 SER A N 1
ATOM 577 C CA . SER A 1 76 ? 5.286 22.108 26.195 1.00 92.56 76 SER A CA 1
ATOM 578 C C . SER A 1 76 ? 5.423 20.600 26.431 1.00 92.56 76 SER A C 1
ATOM 580 O O . SER A 1 76 ? 5.022 19.782 25.602 1.00 92.56 76 SER A O 1
ATOM 582 N N . GLU A 1 77 ? 5.992 20.231 27.583 1.00 91.25 77 GLU A N 1
ATOM 583 C CA . GLU A 1 77 ? 6.132 18.823 27.981 1.00 91.25 77 GLU A CA 1
ATOM 584 C C . GLU A 1 77 ? 4.757 18.153 28.097 1.00 91.25 77 GLU A C 1
ATOM 586 O O . GLU A 1 77 ? 4.574 17.071 27.556 1.00 91.25 77 GLU A O 1
ATOM 591 N N . ASP A 1 78 ? 3.760 18.845 28.659 1.00 88.88 78 ASP A N 1
ATOM 592 C CA . ASP A 1 78 ? 2.389 18.332 28.792 1.00 88.88 78 ASP A CA 1
ATOM 593 C C . ASP A 1 78 ? 1.753 17.966 27.437 1.00 88.88 78 ASP A C 1
ATOM 595 O O . ASP A 1 78 ? 1.078 16.944 27.319 1.00 88.88 78 ASP A O 1
ATOM 599 N N . ALA A 1 79 ? 1.952 18.787 26.398 1.00 88.19 79 ALA A N 1
ATOM 600 C CA . ALA A 1 79 ? 1.428 18.476 25.070 1.00 88.19 79 ALA A CA 1
ATOM 601 C C . ALA A 1 79 ? 2.197 17.322 24.420 1.00 88.19 79 ALA A C 1
ATOM 603 O O . ALA A 1 79 ? 1.604 16.515 23.706 1.00 88.19 79 ALA A O 1
ATOM 604 N N . ARG A 1 80 ? 3.505 17.222 24.670 1.00 91.06 80 ARG A N 1
ATOM 605 C CA . ARG A 1 80 ? 4.309 16.105 24.177 1.00 91.06 80 ARG A CA 1
ATOM 606 C C . ARG A 1 80 ? 3.917 14.788 24.844 1.00 91.06 80 ARG A C 1
ATOM 608 O O . ARG A 1 80 ? 3.734 13.806 24.136 1.00 91.06 80 ARG A O 1
ATOM 615 N N . ASP A 1 81 ? 3.715 14.779 26.156 1.00 90.38 81 ASP A N 1
ATOM 616 C CA . ASP A 1 81 ? 3.229 13.607 26.890 1.00 90.38 81 ASP A CA 1
ATOM 617 C C . ASP A 1 81 ? 1.843 13.194 26.380 1.00 90.38 81 ASP A C 1
ATOM 619 O O . ASP A 1 81 ? 1.613 12.028 26.069 1.00 90.38 81 ASP A O 1
ATOM 623 N N . LEU A 1 82 ? 0.949 14.167 26.162 1.00 90.69 82 LEU A N 1
ATOM 624 C CA . LEU A 1 82 ? -0.366 13.917 25.571 1.00 90.69 82 LEU A CA 1
ATOM 625 C C . LEU A 1 82 ? -0.277 13.285 24.170 1.00 90.69 82 LEU A C 1
ATOM 627 O O . LEU A 1 82 ? -1.097 12.437 23.825 1.00 90.69 82 LEU A O 1
ATOM 631 N N . TRP A 1 83 ? 0.695 13.691 23.351 1.00 92.06 83 TRP A N 1
ATOM 632 C CA . TRP A 1 83 ? 0.937 13.077 22.046 1.00 92.06 83 TRP A CA 1
ATOM 633 C C . TRP A 1 83 ? 1.398 11.614 22.161 1.00 92.06 83 TRP A C 1
ATOM 635 O O . TRP A 1 83 ? 0.946 10.762 21.391 1.00 92.06 83 TRP A O 1
ATOM 645 N N . GLU A 1 84 ? 2.298 11.317 23.100 1.00 89.69 84 GLU A N 1
ATOM 646 C CA . GLU A 1 84 ? 2.833 9.965 23.306 1.00 89.69 84 GLU A CA 1
ATOM 647 C C . GLU A 1 84 ? 1.788 9.011 23.912 1.00 89.69 84 GLU A 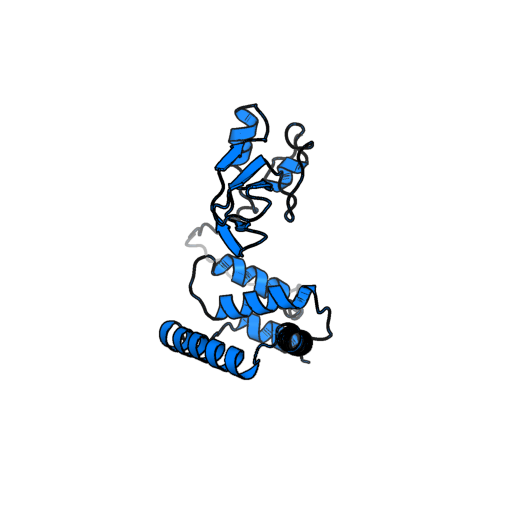C 1
ATOM 649 O O . GLU A 1 84 ? 1.750 7.839 23.538 1.00 89.69 84 GLU A O 1
ATOM 654 N N . ASP A 1 85 ? 0.909 9.518 24.781 1.00 90.19 85 ASP A N 1
ATOM 655 C CA . ASP A 1 85 ? -0.117 8.732 25.478 1.00 90.19 85 ASP A CA 1
ATOM 656 C C . ASP A 1 85 ? -1.318 8.357 24.593 1.00 90.19 85 ASP A C 1
ATOM 658 O O . ASP A 1 85 ? -2.028 7.388 24.880 1.00 90.19 85 ASP A O 1
ATOM 662 N N . LEU A 1 86 ? -1.584 9.122 23.530 1.00 88.06 86 LEU A N 1
ATOM 663 C CA . LEU A 1 86 ? -2.742 8.893 22.670 1.00 88.06 86 LEU A CA 1
ATOM 664 C C . LEU A 1 86 ? -2.433 7.902 21.541 1.00 88.06 86 LEU A C 1
ATOM 666 O O . LEU A 1 86 ? -1.427 8.052 20.841 1.00 88.06 86 LEU A O 1
ATOM 670 N N . PRO A 1 87 ? -3.326 6.930 21.284 1.00 87.06 87 PRO A N 1
ATOM 671 C CA . PRO A 1 87 ? -3.184 6.038 20.146 1.00 87.06 87 PRO A CA 1
ATOM 672 C C . PRO A 1 87 ? -3.555 6.746 18.834 1.00 87.06 87 PRO A C 1
ATOM 674 O O . PRO A 1 87 ? -4.315 7.719 18.810 1.00 87.06 87 PRO A O 1
ATOM 677 N N . ASP A 1 88 ? -3.070 6.217 17.710 1.00 78.12 88 ASP A N 1
ATOM 678 C CA . ASP A 1 88 ? -3.459 6.705 16.377 1.00 78.12 88 ASP A CA 1
ATOM 679 C C . ASP A 1 88 ? -4.941 6.399 16.073 1.00 78.12 88 ASP A C 1
ATOM 681 O O . ASP A 1 88 ? -5.608 7.163 15.380 1.00 78.12 88 ASP A O 1
ATOM 685 N N . VAL A 1 89 ? -5.474 5.302 16.630 1.00 74.12 89 VAL A N 1
ATOM 686 C CA . VAL A 1 89 ? -6.862 4.835 16.465 1.00 74.12 89 VAL A CA 1
ATOM 687 C C . VAL A 1 89 ? -7.513 4.542 17.822 1.00 74.12 89 VAL A C 1
ATOM 689 O O . VAL A 1 89 ? -6.801 4.214 18.768 1.00 74.12 89 VAL A O 1
ATOM 692 N N . PRO A 1 90 ? -8.851 4.624 17.954 1.00 66.06 90 PRO A N 1
ATOM 693 C CA . PRO A 1 90 ? -9.518 4.380 19.231 1.00 66.06 90 PRO A CA 1
ATOM 694 C C . PRO A 1 90 ? -9.279 2.951 19.732 1.00 66.06 90 PRO A C 1
ATOM 696 O O . PRO A 1 90 ? -9.444 1.988 18.980 1.00 66.06 90 PRO A O 1
ATOM 699 N N . GLU A 1 91 ? -8.945 2.809 21.014 1.00 51.56 91 GLU A N 1
ATOM 700 C CA . GLU A 1 91 ? -8.787 1.508 21.664 1.00 51.56 91 GLU A CA 1
ATOM 701 C C . GLU A 1 91 ? -10.145 0.779 21.694 1.00 51.56 91 GLU A C 1
ATOM 703 O O . GLU A 1 91 ? -11.136 1.278 22.239 1.00 51.56 91 GLU A O 1
ATOM 708 N N . GLN A 1 92 ? -10.233 -0.391 21.054 1.00 47.34 92 GLN A N 1
ATOM 709 C CA . GLN A 1 92 ? -11.432 -1.225 21.126 1.00 47.34 92 GLN A CA 1
ATOM 710 C C . GLN A 1 92 ? -11.501 -1.844 22.525 1.00 47.34 92 GLN A C 1
ATOM 712 O O . GLN A 1 92 ? -10.580 -2.542 22.936 1.00 47.34 92 GLN A O 1
ATOM 717 N N . ALA A 1 93 ? -12.585 -1.589 23.262 1.00 41.66 93 ALA A N 1
ATOM 718 C CA . ALA A 1 93 ? -12.778 -2.144 24.598 1.00 41.66 93 ALA A CA 1
ATOM 719 C C . ALA A 1 93 ? -12.719 -3.682 24.564 1.00 41.66 93 ALA A C 1
ATOM 721 O O . ALA A 1 93 ? -13.607 -4.329 24.006 1.00 41.66 93 ALA A O 1
ATOM 722 N N . GLU A 1 94 ? -11.683 -4.259 25.174 1.00 38.22 94 GLU A N 1
ATOM 723 C CA . GLU A 1 94 ? -11.565 -5.700 25.377 1.00 38.22 94 GLU A CA 1
ATOM 724 C C . GLU A 1 94 ? -12.732 -6.213 26.244 1.00 38.22 94 GLU A C 1
ATOM 726 O O . GLU A 1 94 ? -13.010 -5.698 27.332 1.00 38.22 94 GLU A O 1
ATOM 731 N N . ASP A 1 95 ? -13.435 -7.237 25.752 1.00 38.03 95 ASP A N 1
ATOM 732 C CA . ASP A 1 95 ? -14.517 -7.936 26.450 1.00 38.03 95 ASP A CA 1
ATOM 733 C C . ASP A 1 95 ? -13.935 -8.750 27.618 1.00 38.03 95 ASP A C 1
ATOM 735 O O . ASP A 1 95 ? -13.518 -9.903 27.478 1.00 38.03 95 ASP A O 1
ATOM 739 N N . VAL A 1 96 ? -13.843 -8.122 28.793 1.00 36.66 96 VAL A N 1
ATOM 740 C CA . VAL A 1 96 ? -13.427 -8.789 30.031 1.00 36.66 96 VAL A CA 1
ATOM 741 C C . VAL A 1 96 ? -14.549 -9.718 30.486 1.00 36.66 96 VAL A C 1
ATOM 743 O O . VAL A 1 96 ? -15.509 -9.305 31.143 1.00 36.66 96 VAL A O 1
ATOM 746 N N . GLY A 1 97 ? -14.389 -11.000 30.157 1.00 40.69 97 GLY A N 1
ATOM 747 C CA . GLY A 1 97 ? -15.237 -12.086 30.624 1.00 40.69 97 GLY A CA 1
ATOM 748 C C . GLY A 1 97 ? -15.456 -12.041 32.137 1.00 40.69 97 GLY A C 1
ATOM 749 O O . GLY A 1 97 ? -14.516 -12.103 32.932 1.00 40.69 97 GLY A O 1
ATOM 750 N N . LYS A 1 98 ? -16.727 -11.973 32.537 1.00 33.97 98 LYS A N 1
ATOM 751 C CA . LYS A 1 98 ? -17.167 -12.286 33.896 1.00 33.97 98 LYS A CA 1
ATOM 752 C C . LYS A 1 98 ? -18.003 -13.555 33.863 1.00 33.97 98 LYS A C 1
ATOM 754 O O . LYS A 1 98 ? -19.135 -13.557 33.387 1.00 33.97 98 LYS A O 1
ATOM 759 N N . GLU A 1 99 ? -17.417 -14.629 34.382 1.00 40.00 99 GLU A N 1
ATOM 760 C CA . GLU A 1 99 ? -18.160 -15.772 34.901 1.00 40.00 99 GLU A CA 1
ATOM 761 C C . GLU A 1 99 ? -19.045 -15.294 36.060 1.00 40.00 99 GLU A C 1
ATOM 763 O O . GLU A 1 99 ? -18.537 -14.816 37.073 1.00 40.00 99 GLU A O 1
ATOM 768 N N . GLU A 1 100 ? -20.361 -15.463 35.941 1.00 37.62 100 GLU A N 1
ATOM 769 C CA . GLU A 1 100 ? -21.232 -15.598 37.107 1.00 37.62 100 GLU A CA 1
ATOM 770 C C . GLU A 1 100 ? -22.091 -16.854 36.952 1.00 37.62 100 GLU A C 1
ATOM 772 O O . GLU A 1 100 ? -22.958 -16.975 36.084 1.00 37.62 100 GLU A O 1
ATOM 777 N N . ASP A 1 101 ? -21.776 -17.812 37.816 1.00 35.00 101 ASP A N 1
ATOM 778 C CA . ASP A 1 101 ? -22.486 -19.055 38.045 1.00 35.00 101 ASP A CA 1
ATOM 779 C C . ASP A 1 101 ? -23.744 -18.792 38.897 1.00 35.00 101 ASP A C 1
ATOM 781 O O . ASP A 1 101 ? -23.685 -18.154 39.948 1.00 35.00 101 ASP A O 1
ATOM 785 N N . GLY A 1 102 ? -24.878 -19.340 38.452 1.00 33.91 102 GLY A N 1
ATOM 786 C CA . GLY A 1 102 ? -26.007 -19.703 39.309 1.00 33.91 102 GLY A CA 1
ATOM 787 C C . GLY A 1 102 ? -27.097 -18.660 39.594 1.00 33.91 102 GLY A C 1
ATOM 788 O O . GLY A 1 102 ? -27.040 -17.962 40.595 1.00 33.91 102 GLY A O 1
ATOM 789 N N . MET A 1 103 ? -28.218 -18.732 38.859 1.00 27.72 103 MET A N 1
ATOM 790 C CA . MET A 1 103 ? -29.568 -18.843 39.455 1.00 27.72 103 MET A CA 1
ATOM 791 C C . MET A 1 103 ? -30.604 -19.192 38.372 1.00 27.72 103 MET A C 1
ATOM 793 O O . MET A 1 103 ? -30.847 -18.429 37.440 1.00 27.72 103 MET A O 1
ATOM 797 N N . LYS A 1 104 ? -31.256 -20.352 38.505 1.00 41.47 104 LYS A N 1
ATOM 798 C CA . LYS A 1 104 ? -32.405 -20.749 37.676 1.00 41.47 104 LYS A CA 1
ATOM 799 C C . LYS A 1 104 ? -33.647 -19.947 38.072 1.00 41.47 104 LYS A C 1
ATOM 801 O O . LYS A 1 104 ? -34.007 -19.940 39.247 1.00 41.47 104 LYS A O 1
ATOM 806 N N . ILE A 1 105 ? -34.360 -19.399 37.090 1.00 35.94 105 ILE A N 1
ATOM 807 C CA . ILE A 1 105 ? -35.777 -19.034 37.220 1.00 35.94 105 ILE A CA 1
ATOM 808 C C . ILE A 1 105 ? -36.553 -19.534 36.000 1.00 35.94 105 ILE A C 1
ATOM 810 O O . ILE A 1 105 ? -36.244 -19.212 34.856 1.00 35.94 105 ILE A O 1
ATOM 814 N N . ASP A 1 106 ? -37.540 -20.379 36.289 1.00 33.53 106 ASP A N 1
ATOM 815 C CA . ASP A 1 106 ? -38.447 -21.022 35.346 1.00 33.53 106 ASP A CA 1
ATOM 816 C C . ASP A 1 106 ? -39.560 -20.086 34.843 1.00 33.53 106 ASP A C 1
ATOM 818 O O . ASP A 1 106 ? -40.106 -19.273 35.584 1.00 33.53 106 ASP A O 1
ATOM 822 N N . ARG A 1 107 ? -39.998 -20.401 33.617 1.00 31.48 107 ARG A N 1
ATOM 823 C CA . ARG A 1 107 ? -41.346 -20.247 33.035 1.00 31.48 107 ARG A CA 1
ATOM 824 C C . ARG A 1 107 ? -41.920 -18.856 32.710 1.00 31.48 107 ARG A C 1
ATOM 826 O O . ARG A 1 107 ? -42.413 -18.127 33.556 1.00 31.48 107 ARG A O 1
ATOM 833 N N . HIS A 1 108 ? -42.131 -18.728 31.396 1.00 34.12 108 HIS A N 1
ATOM 834 C CA . HIS A 1 108 ? -43.275 -18.128 30.699 1.00 34.12 108 HIS A CA 1
ATOM 835 C C . HIS A 1 108 ? -43.567 -16.644 30.930 1.00 34.12 108 HIS A C 1
ATOM 837 O O . HIS A 1 108 ? -44.280 -16.288 31.857 1.00 34.12 108 HIS A O 1
ATOM 843 N N . LEU A 1 109 ? -43.243 -15.843 29.913 1.00 36.38 109 LEU A N 1
ATOM 844 C CA . LEU A 1 109 ? -44.175 -14.890 29.308 1.00 36.38 109 LEU A CA 1
ATOM 845 C C . LEU A 1 109 ? -43.867 -14.803 27.806 1.00 36.38 109 LEU A C 1
ATOM 847 O O . LEU A 1 109 ? -42.725 -14.645 27.389 1.00 36.38 109 LEU A O 1
ATOM 851 N N . ASN A 1 110 ? -44.908 -15.008 27.005 1.00 34.00 110 ASN A N 1
ATOM 852 C CA . ASN A 1 110 ? -44.895 -14.887 25.554 1.00 34.00 110 ASN A CA 1
ATOM 853 C C . ASN A 1 110 ? -44.874 -13.413 25.124 1.00 34.00 110 ASN A C 1
ATOM 855 O O . ASN A 1 110 ? -45.484 -12.571 25.777 1.00 34.00 110 ASN A O 1
ATOM 859 N N . ALA A 1 111 ? -44.370 -13.231 23.902 1.00 35.22 111 ALA A N 1
ATOM 860 C CA . ALA A 1 111 ? -44.748 -12.225 22.910 1.00 35.22 111 ALA A CA 1
ATOM 861 C C . ALA A 1 111 ? -43.983 -10.889 22.868 1.00 35.22 111 ALA A C 1
ATOM 863 O O . ALA A 1 111 ? -43.833 -10.180 23.853 1.00 35.22 111 ALA A O 1
ATOM 864 N N . ALA A 1 112 ? -43.656 -10.548 21.613 1.00 40.72 112 ALA A N 1
ATOM 865 C CA . ALA A 1 112 ? -43.257 -9.251 21.070 1.00 40.72 112 ALA A CA 1
ATOM 866 C C . ALA A 1 112 ? -41.757 -8.908 21.097 1.00 40.72 112 ALA A C 1
ATOM 868 O O . ALA A 1 112 ? -41.305 -8.050 21.840 1.00 40.72 112 ALA A O 1
ATOM 869 N N . ASN A 1 113 ? -40.996 -9.531 20.193 1.00 36.44 113 ASN A N 1
ATOM 870 C CA . ASN A 1 113 ? -40.327 -8.778 19.125 1.00 36.44 113 ASN A CA 1
ATOM 871 C C . ASN A 1 113 ? -39.718 -9.751 18.114 1.00 36.44 113 ASN A C 1
ATOM 873 O O . ASN A 1 113 ? -38.557 -10.138 18.194 1.00 36.44 113 ASN A O 1
ATOM 877 N N . GLY A 1 114 ? -40.530 -10.138 17.130 1.00 36.19 114 GLY A N 1
ATOM 878 C CA . GLY A 1 114 ? -40.011 -10.627 15.860 1.00 36.19 114 GLY A CA 1
ATOM 879 C C . GLY A 1 114 ? -39.401 -9.457 15.095 1.00 36.19 114 GLY A C 1
ATOM 880 O O . GLY A 1 114 ? -40.017 -8.946 14.168 1.00 36.19 114 GLY A O 1
ATOM 881 N N . LEU A 1 115 ? -38.209 -9.015 15.493 1.00 34.06 115 LEU A N 1
ATOM 882 C CA . LEU A 1 115 ? -37.317 -8.357 14.552 1.00 34.06 115 LEU A CA 1
ATOM 883 C C . LEU A 1 115 ? -36.649 -9.485 13.783 1.00 34.06 115 LEU A C 1
ATOM 885 O O . LEU A 1 115 ? -35.715 -10.123 14.264 1.00 34.06 115 LEU A O 1
ATOM 889 N N . ALA A 1 116 ? -37.187 -9.767 12.597 1.00 34.47 116 ALA A N 1
ATOM 890 C CA . ALA A 1 116 ? -36.402 -10.417 11.567 1.00 34.47 116 ALA A CA 1
ATOM 891 C C . ALA A 1 116 ? -35.086 -9.637 11.484 1.00 34.47 116 ALA A C 1
ATOM 893 O O . ALA A 1 116 ? -35.095 -8.450 11.155 1.00 34.47 116 ALA A O 1
ATOM 894 N N . VAL A 1 117 ? -33.978 -10.274 11.866 1.00 37.84 117 VAL A N 1
ATOM 895 C CA . VAL A 1 117 ? -32.649 -9.746 11.577 1.00 37.84 117 VAL A CA 1
ATOM 896 C C . VAL A 1 117 ? -32.617 -9.647 10.061 1.00 37.84 117 VAL A C 1
ATOM 898 O O . VAL A 1 117 ? -32.596 -10.669 9.374 1.00 37.84 117 VAL A O 1
ATOM 901 N N . ALA A 1 118 ? -32.751 -8.426 9.541 1.00 36.19 118 ALA A N 1
ATOM 902 C CA . ALA A 1 118 ? -32.580 -8.179 8.122 1.00 36.19 118 ALA A CA 1
ATOM 903 C C . ALA A 1 118 ? -31.237 -8.807 7.724 1.00 36.19 118 ALA A C 1
ATOM 905 O O . ALA A 1 118 ? -30.285 -8.691 8.506 1.00 36.19 118 ALA A O 1
ATOM 906 N N . PRO A 1 119 ? -31.146 -9.504 6.577 1.00 41.16 119 PRO A N 1
ATOM 907 C CA . PRO A 1 119 ? -29.862 -10.009 6.118 1.00 41.16 119 PRO A CA 1
ATOM 908 C C . PRO A 1 119 ? -28.891 -8.830 6.139 1.00 41.16 119 PRO A C 1
ATOM 910 O O . PRO A 1 119 ? -29.169 -7.792 5.530 1.00 41.16 119 PRO A O 1
ATOM 913 N N . ARG A 1 120 ? -27.818 -8.941 6.936 1.00 48.31 120 ARG A N 1
ATOM 914 C CA . ARG A 1 120 ? -26.765 -7.925 6.944 1.00 48.31 120 ARG A CA 1
ATOM 915 C C . ARG A 1 120 ? -26.354 -7.753 5.487 1.00 48.31 120 ARG A C 1
ATOM 917 O O . ARG A 1 120 ? -26.103 -8.756 4.816 1.00 48.31 120 ARG A O 1
ATOM 924 N N . LYS A 1 121 ? -26.365 -6.514 4.986 1.00 53.34 121 LYS A N 1
ATOM 925 C CA . LYS A 1 121 ? -25.794 -6.241 3.666 1.00 53.34 121 LYS A CA 1
ATOM 926 C C . LYS A 1 121 ? -24.383 -6.845 3.648 1.00 53.34 121 LYS A C 1
ATOM 928 O O . LYS A 1 121 ? -23.708 -6.738 4.678 1.00 53.34 121 LYS A O 1
ATOM 933 N N . PRO A 1 122 ? -23.969 -7.502 2.551 1.00 60.16 122 PRO A N 1
ATOM 934 C CA . PRO A 1 122 ? -22.587 -7.928 2.406 1.00 60.16 122 PRO A CA 1
ATOM 935 C C . PRO A 1 122 ? -21.690 -6.731 2.708 1.00 60.16 122 PRO A C 1
ATOM 937 O O . PRO A 1 122 ? -21.976 -5.620 2.260 1.00 60.16 122 PRO A O 1
ATOM 940 N N . GLN A 1 123 ? -20.683 -6.946 3.545 1.00 73.19 123 GLN A N 1
ATOM 941 C CA . GLN A 1 123 ? -19.692 -5.923 3.834 1.00 73.19 123 GLN A CA 1
ATOM 942 C C . GLN A 1 123 ? -18.984 -5.562 2.526 1.00 73.19 123 GLN A C 1
ATOM 944 O O . GLN A 1 123 ? -18.665 -6.465 1.748 1.00 73.19 123 GLN A O 1
ATOM 949 N N . ALA A 1 124 ? -18.785 -4.268 2.266 1.00 82.62 124 ALA A N 1
ATOM 950 C CA . ALA A 1 124 ? -18.057 -3.841 1.079 1.00 82.62 124 ALA A CA 1
ATOM 951 C C . ALA A 1 124 ? -16.624 -4.372 1.173 1.00 82.62 124 ALA A C 1
ATOM 953 O O . ALA A 1 124 ? -16.036 -4.389 2.257 1.00 82.62 124 ALA A O 1
ATOM 954 N N . TRP A 1 125 ? -16.052 -4.830 0.060 1.00 85.56 125 TRP A N 1
ATOM 955 C CA . TRP A 1 125 ? -14.716 -5.427 0.113 1.00 85.56 125 TRP A CA 1
ATOM 956 C C . TRP A 1 125 ? -13.657 -4.411 0.559 1.00 85.56 125 TRP A C 1
ATOM 958 O O . TRP A 1 125 ? -12.682 -4.831 1.166 1.00 85.56 125 TRP A O 1
ATOM 968 N N . HIS A 1 126 ? -13.879 -3.107 0.353 1.00 85.19 126 HIS A N 1
ATOM 969 C CA . HIS A 1 126 ? -13.067 -2.014 0.901 1.00 85.19 126 HIS A CA 1
ATOM 970 C C . HIS A 1 126 ? -12.877 -2.126 2.411 1.00 85.19 126 HIS A C 1
ATOM 972 O O . HIS A 1 126 ? -11.751 -2.145 2.900 1.00 85.19 126 HIS A O 1
ATOM 978 N N . ASP A 1 127 ? -13.983 -2.276 3.141 1.00 87.38 127 ASP A N 1
ATOM 979 C CA . ASP A 1 127 ? -13.956 -2.396 4.596 1.00 87.38 127 ASP A CA 1
ATOM 980 C C . ASP A 1 127 ? -13.215 -3.677 5.005 1.00 87.38 127 ASP A C 1
ATOM 982 O O . ASP A 1 127 ? -12.427 -3.677 5.945 1.00 87.38 127 ASP A O 1
ATOM 986 N N . VAL A 1 128 ? -13.428 -4.773 4.265 1.00 89.12 128 VAL A N 1
ATOM 987 C CA . VAL A 1 128 ? -12.747 -6.053 4.519 1.00 89.12 128 VAL A CA 1
ATOM 988 C C . VAL A 1 128 ? -11.246 -5.965 4.227 1.00 89.12 128 VAL A C 1
ATOM 990 O O . VAL A 1 128 ? -10.447 -6.593 4.918 1.00 89.12 128 VAL A O 1
ATOM 993 N N . VAL A 1 129 ? -10.845 -5.205 3.210 1.00 90.25 129 VAL A N 1
ATOM 994 C CA . VAL A 1 129 ? -9.440 -4.950 2.893 1.00 90.25 129 VAL A CA 1
ATOM 995 C C . VAL A 1 129 ? -8.784 -4.177 4.027 1.00 90.25 129 VAL A C 1
ATOM 997 O O . VAL A 1 129 ? -7.733 -4.610 4.492 1.00 90.25 129 VAL A O 1
ATOM 1000 N N . GLU A 1 130 ? -9.404 -3.108 4.529 1.00 90.19 130 GLU A N 1
ATOM 1001 C CA . GLU A 1 130 ? -8.851 -2.364 5.665 1.00 90.19 130 GLU A CA 1
ATOM 1002 C C . GLU A 1 130 ? -8.769 -3.220 6.937 1.00 90.19 130 GLU A C 1
ATOM 1004 O O . GLU A 1 130 ? -7.732 -3.212 7.603 1.00 90.19 130 GLU A O 1
ATOM 1009 N N . GLU A 1 131 ? -9.787 -4.045 7.222 1.00 91.31 131 GLU A N 1
ATOM 1010 C CA . GLU A 1 131 ? -9.731 -5.035 8.310 1.00 91.31 131 GLU A CA 1
ATOM 1011 C C . GLU A 1 131 ? -8.499 -5.939 8.176 1.00 91.31 131 GLU A C 1
ATOM 1013 O O . GLU A 1 131 ? -7.698 -6.035 9.104 1.00 91.31 131 GLU A O 1
ATOM 1018 N N . ILE A 1 132 ? -8.286 -6.545 7.003 1.00 91.12 132 ILE A N 1
ATOM 1019 C CA . ILE A 1 132 ? -7.127 -7.415 6.758 1.00 91.12 132 ILE A CA 1
ATOM 1020 C C . ILE A 1 132 ? -5.825 -6.635 6.924 1.00 91.12 132 ILE A C 1
ATOM 1022 O O . ILE A 1 132 ? -4.879 -7.140 7.533 1.00 91.12 132 ILE A O 1
ATOM 1026 N N . MET A 1 133 ? -5.749 -5.410 6.397 1.00 91.06 133 MET A N 1
ATOM 1027 C CA . MET A 1 133 ? -4.541 -4.589 6.467 1.00 91.06 133 MET A CA 1
ATOM 1028 C C . MET A 1 133 ? -4.160 -4.226 7.908 1.00 91.06 133 MET A C 1
ATOM 1030 O O . MET A 1 133 ? -2.962 -4.084 8.192 1.00 91.06 133 MET A O 1
ATOM 1034 N N . VAL A 1 134 ? -5.131 -4.155 8.817 1.00 88.50 134 VAL A N 1
ATOM 1035 C CA . VAL A 1 134 ? -4.905 -3.994 10.258 1.00 88.50 134 VAL A CA 1
ATOM 1036 C C . VAL A 1 134 ? -4.580 -5.336 10.924 1.00 88.50 134 VAL A C 1
ATOM 1038 O O . VAL A 1 134 ? -3.517 -5.464 11.533 1.00 88.50 134 VAL A O 1
ATOM 1041 N N . GLU A 1 135 ? -5.436 -6.349 10.768 1.00 88.62 135 GLU A N 1
ATOM 1042 C CA . GLU A 1 135 ? -5.345 -7.644 11.465 1.00 88.62 135 GLU A CA 1
ATOM 1043 C C . GLU A 1 135 ? -4.054 -8.411 11.147 1.00 88.62 135 GLU A C 1
ATOM 1045 O O . GLU A 1 135 ? -3.505 -9.105 12.000 1.00 88.62 135 GLU A O 1
ATOM 1050 N N . THR A 1 136 ? -3.541 -8.271 9.923 1.00 85.56 136 THR A N 1
ATOM 1051 C CA . THR A 1 136 ? -2.361 -9.013 9.447 1.00 85.56 136 THR A CA 1
ATOM 1052 C C . THR A 1 136 ? -1.082 -8.172 9.433 1.00 85.56 136 THR A C 1
ATOM 1054 O O . THR A 1 136 ? -0.117 -8.506 8.742 1.00 85.56 136 THR A O 1
ATOM 1057 N N . ARG A 1 137 ? -1.052 -7.029 10.134 1.00 84.56 137 ARG A N 1
ATOM 1058 C CA . ARG A 1 137 ? 0.107 -6.123 10.117 1.00 84.56 137 ARG A CA 1
ATOM 1059 C C . ARG A 1 137 ? 1.377 -6.856 10.570 1.00 84.56 137 ARG A C 1
ATOM 1061 O O . ARG A 1 137 ? 1.425 -7.419 11.656 1.00 84.56 137 ARG A O 1
ATOM 1068 N N . GLY A 1 138 ? 2.414 -6.815 9.732 1.00 78.69 138 GLY A N 1
ATOM 1069 C CA . GLY A 1 138 ? 3.698 -7.472 10.004 1.00 78.69 138 GLY A CA 1
ATOM 1070 C C . GLY A 1 138 ? 3.713 -8.985 9.765 1.00 78.69 138 GLY A C 1
ATOM 1071 O O . GLY A 1 138 ? 4.713 -9.624 10.076 1.00 78.69 138 GLY A O 1
ATOM 1072 N N . LEU A 1 139 ? 2.637 -9.557 9.216 1.00 82.31 139 LEU A N 1
ATOM 1073 C CA . LEU A 1 139 ? 2.590 -10.961 8.823 1.00 82.31 139 LEU A CA 1
ATOM 1074 C C . LEU A 1 139 ? 2.903 -11.118 7.332 1.00 82.31 139 LEU A C 1
ATOM 1076 O O . LEU A 1 139 ? 2.367 -10.392 6.488 1.00 82.31 139 LEU A O 1
ATOM 1080 N N . ASP A 1 140 ? 3.724 -12.117 7.016 1.00 79.06 140 ASP A N 1
ATOM 1081 C CA . ASP A 1 140 ? 3.901 -12.618 5.656 1.00 79.06 140 ASP A CA 1
ATOM 1082 C C . ASP A 1 140 ? 2.725 -13.525 5.286 1.00 79.06 140 ASP A C 1
ATOM 1084 O O . ASP A 1 140 ? 2.780 -14.747 5.398 1.00 79.06 140 ASP A O 1
ATOM 1088 N N . ASP A 1 141 ? 1.631 -12.893 4.868 1.00 87.75 141 ASP A N 1
ATOM 1089 C CA . ASP A 1 141 ? 0.384 -13.556 4.500 1.00 87.75 141 ASP A CA 1
ATOM 1090 C C . ASP A 1 141 ? -0.027 -13.207 3.061 1.00 87.75 141 ASP A C 1
ATOM 1092 O O . ASP A 1 141 ? -0.089 -12.041 2.654 1.00 87.75 141 ASP A O 1
ATOM 1096 N N . ASN A 1 142 ? -0.339 -14.235 2.274 1.00 90.94 142 ASN A N 1
ATOM 1097 C CA . ASN A 1 142 ? -0.744 -14.066 0.884 1.00 90.94 142 ASN A CA 1
ATOM 1098 C C . ASN A 1 142 ? -2.157 -13.472 0.753 1.00 90.94 142 ASN A C 1
ATOM 1100 O O . ASN A 1 142 ? -2.428 -12.802 -0.246 1.00 90.94 142 ASN A O 1
ATOM 1104 N N . ALA A 1 143 ? -3.034 -13.613 1.757 1.00 91.94 143 ALA A N 1
ATOM 1105 C CA . ALA A 1 143 ? -4.303 -12.882 1.770 1.00 91.94 143 ALA A CA 1
ATOM 1106 C C . ALA A 1 143 ? -4.097 -11.372 1.982 1.00 91.94 143 ALA A C 1
ATOM 1108 O O . ALA A 1 143 ? -4.701 -10.573 1.261 1.00 91.94 143 ALA A O 1
ATOM 1109 N N . ARG A 1 144 ? -3.174 -10.969 2.866 1.00 92.62 144 ARG A N 1
ATOM 1110 C CA . ARG A 1 144 ? -2.721 -9.572 2.976 1.00 92.62 144 ARG A CA 1
ATOM 1111 C C . ARG A 1 144 ? -2.156 -9.033 1.662 1.00 92.62 144 ARG A C 1
ATOM 1113 O O . ARG A 1 144 ? -2.506 -7.921 1.268 1.00 92.62 144 ARG A O 1
ATOM 1120 N N . ARG A 1 145 ? -1.301 -9.797 0.965 1.00 92.50 145 ARG A N 1
ATOM 1121 C CA . ARG A 1 145 ? -0.755 -9.393 -0.350 1.00 92.50 145 ARG A CA 1
ATOM 1122 C C . ARG A 1 145 ? -1.879 -9.120 -1.362 1.00 92.50 145 ARG A C 1
ATOM 1124 O O . ARG A 1 145 ? -1.840 -8.096 -2.043 1.00 92.50 145 A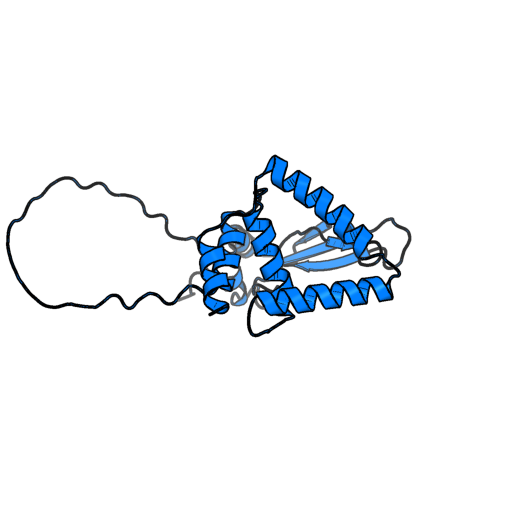RG A O 1
ATOM 1131 N N . ALA A 1 146 ? -2.900 -9.981 -1.411 1.00 92.25 146 ALA A N 1
ATOM 1132 C CA . ALA A 1 146 ? -4.069 -9.794 -2.273 1.00 92.25 146 ALA A CA 1
ATOM 1133 C C . ALA A 1 146 ? -4.916 -8.567 -1.877 1.00 92.25 146 ALA A C 1
ATOM 1135 O O . ALA A 1 146 ? -5.297 -7.782 -2.744 1.00 92.25 146 ALA A O 1
ATOM 1136 N N . ALA A 1 147 ? -5.166 -8.365 -0.578 1.00 92.12 147 ALA A N 1
ATOM 1137 C CA . ALA A 1 147 ? -5.890 -7.198 -0.069 1.00 92.12 147 ALA A CA 1
ATOM 1138 C C . ALA A 1 147 ? -5.162 -5.885 -0.402 1.00 92.12 147 ALA A C 1
ATOM 1140 O O . ALA A 1 147 ? -5.780 -4.931 -0.869 1.00 92.12 147 ALA A O 1
ATOM 1141 N N . ARG A 1 148 ? -3.832 -5.863 -0.246 1.00 91.44 148 ARG A N 1
ATOM 1142 C CA . ARG A 1 148 ? -2.992 -4.719 -0.612 1.00 91.44 148 ARG A CA 1
ATOM 1143 C C . ARG A 1 148 ? -3.103 -4.380 -2.098 1.00 91.44 148 ARG A C 1
ATOM 1145 O O . ARG A 1 148 ? -3.234 -3.206 -2.418 1.00 91.44 148 ARG A O 1
ATOM 1152 N N . ALA A 1 149 ? -3.083 -5.376 -2.986 1.00 90.19 149 ALA A N 1
ATOM 1153 C CA . ALA A 1 149 ? -3.234 -5.143 -4.423 1.00 90.19 149 ALA A CA 1
ATOM 1154 C C . ALA A 1 149 ? -4.579 -4.472 -4.755 1.00 90.19 149 ALA A C 1
ATOM 1156 O O . ALA A 1 149 ? -4.597 -3.471 -5.466 1.00 90.19 149 ALA A O 1
ATOM 1157 N N . LEU A 1 150 ? -5.686 -4.963 -4.183 1.00 87.81 150 LEU A N 1
ATOM 1158 C CA . LEU A 1 150 ? -7.006 -4.344 -4.359 1.00 87.81 150 LEU A CA 1
ATOM 1159 C C . LEU A 1 150 ? -7.050 -2.909 -3.822 1.00 87.81 150 LEU A C 1
ATOM 1161 O O . LEU A 1 150 ? -7.556 -2.024 -4.507 1.00 87.81 150 LEU A O 1
ATOM 1165 N N . ARG A 1 151 ? -6.464 -2.666 -2.641 1.00 88.62 151 ARG A N 1
ATOM 1166 C CA . ARG A 1 151 ? -6.377 -1.327 -2.041 1.00 88.62 151 ARG A CA 1
ATOM 1167 C C . ARG A 1 151 ? -5.621 -0.330 -2.914 1.00 88.62 151 ARG A C 1
ATOM 1169 O O . ARG A 1 151 ? -5.981 0.836 -2.951 1.00 88.62 151 ARG A O 1
ATOM 1176 N N . THR A 1 152 ? -4.547 -0.778 -3.559 1.00 85.81 152 THR A N 1
ATOM 1177 C CA . THR A 1 152 ? -3.702 0.078 -4.399 1.00 85.81 152 THR A CA 1
ATOM 1178 C C . THR A 1 152 ? -4.358 0.384 -5.738 1.00 85.81 152 THR A C 1
ATOM 1180 O O . THR A 1 152 ? -4.256 1.506 -6.213 1.00 85.81 152 THR A O 1
ATOM 1183 N N . ILE A 1 153 ? -5.008 -0.606 -6.349 1.00 82.62 153 ILE A N 1
ATOM 1184 C CA . ILE A 1 153 ? -5.590 -0.457 -7.684 1.00 82.62 153 ILE A CA 1
ATOM 1185 C C . I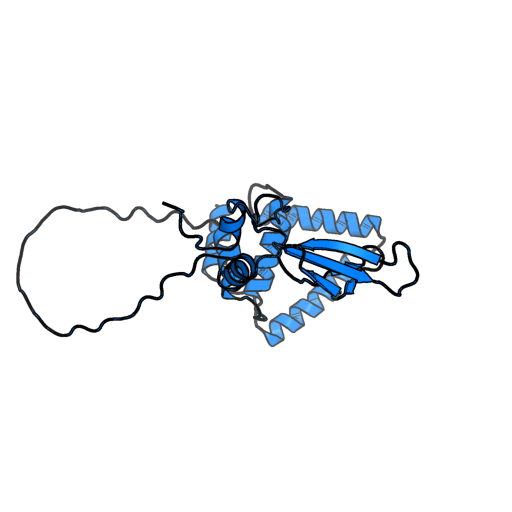LE A 1 153 ? -6.856 0.397 -7.603 1.00 82.62 153 ILE A C 1
ATOM 1187 O O . ILE A 1 153 ? -6.973 1.404 -8.284 1.00 82.62 153 ILE A O 1
ATOM 1191 N N . TYR A 1 154 ? -7.799 0.035 -6.741 1.00 74.19 154 TYR A N 1
ATOM 1192 C CA . TYR A 1 154 ? -9.158 0.561 -6.836 1.00 74.19 154 TYR A CA 1
ATOM 1193 C C . TYR A 1 154 ? -9.339 2.089 -6.792 1.00 74.19 154 TYR A C 1
ATOM 1195 O O . TYR A 1 154 ? -10.161 2.564 -7.570 1.00 74.19 154 TYR A O 1
ATOM 1203 N N . PRO A 1 155 ? -8.642 2.877 -5.944 1.00 73.62 155 PRO A N 1
ATOM 1204 C CA . PRO A 1 155 ? -8.897 4.318 -5.853 1.00 73.62 155 PRO A CA 1
ATOM 1205 C C . PRO A 1 155 ? -8.777 5.055 -7.193 1.00 73.62 155 PRO A C 1
ATOM 1207 O O . PRO A 1 155 ? -9.427 6.079 -7.385 1.00 73.62 155 PRO A O 1
ATOM 1210 N N . GLU A 1 156 ? -7.966 4.519 -8.108 1.00 69.75 156 GLU A N 1
ATOM 1211 C CA . GLU A 1 156 ? -7.732 5.075 -9.443 1.00 69.75 156 GLU A CA 1
ATOM 1212 C C . GLU A 1 156 ? -8.698 4.525 -10.506 1.00 69.75 156 GLU A C 1
ATOM 1214 O O . GLU A 1 156 ? -8.936 5.176 -11.522 1.00 69.75 156 GLU A O 1
ATOM 1219 N N . TYR A 1 157 ? -9.288 3.351 -10.268 1.00 66.25 157 TYR A N 1
ATOM 1220 C CA . TYR A 1 157 ? -10.174 2.658 -11.203 1.00 66.25 157 TYR A CA 1
ATOM 1221 C C . TYR A 1 157 ? -11.563 2.491 -10.570 1.00 66.25 157 TYR A C 1
ATOM 1223 O O . TYR A 1 157 ? -11.962 1.363 -10.292 1.00 66.25 157 TYR A O 1
ATOM 1231 N N . ASP A 1 158 ? -12.267 3.610 -10.317 1.00 61.19 158 ASP A N 1
ATOM 1232 C CA . ASP A 1 158 ? -13.677 3.694 -9.857 1.00 61.19 158 ASP A CA 1
ATOM 1233 C C . ASP A 1 158 ? -14.630 3.032 -10.869 1.00 61.19 158 ASP A C 1
ATOM 1235 O O . ASP A 1 158 ? -15.356 3.678 -11.625 1.00 61.19 158 ASP A O 1
ATOM 1239 N N . ASP A 1 159 ? -14.533 1.714 -10.939 1.00 60.38 159 ASP A N 1
ATOM 1240 C CA . ASP A 1 159 ? -15.029 0.874 -12.011 1.00 60.38 159 ASP A CA 1
ATOM 1241 C C . ASP A 1 159 ? -16.068 -0.099 -11.441 1.00 60.38 159 ASP A C 1
ATOM 1243 O O . ASP A 1 159 ? -16.041 -0.430 -10.254 1.00 60.38 159 ASP A O 1
ATOM 1247 N N . ASP A 1 160 ? -16.997 -0.571 -12.281 1.00 68.38 160 ASP A N 1
ATOM 1248 C CA . ASP A 1 160 ? -18.211 -1.289 -11.849 1.00 68.38 160 ASP A CA 1
ATOM 1249 C C . ASP A 1 160 ? -17.946 -2.483 -10.899 1.00 68.38 160 ASP A C 1
ATOM 1251 O O . ASP A 1 160 ? -18.835 -2.865 -10.138 1.00 68.38 160 ASP A O 1
ATOM 1255 N N . THR A 1 161 ? -16.750 -3.094 -10.943 1.00 80.88 161 THR A N 1
ATOM 1256 C CA . THR A 1 161 ? -16.338 -4.178 -10.035 1.00 80.88 161 THR A CA 1
ATOM 1257 C C . THR A 1 161 ? -14.822 -4.189 -9.800 1.00 80.88 161 THR A C 1
ATOM 1259 O O . THR A 1 161 ? -14.042 -3.816 -10.677 1.00 80.88 161 THR A O 1
ATOM 1262 N N . ALA A 1 162 ? -14.368 -4.815 -8.707 1.00 81.00 162 ALA A N 1
ATOM 1263 C CA . ALA A 1 162 ? -12.942 -5.110 -8.491 1.00 81.00 162 ALA A CA 1
ATOM 1264 C C . ALA A 1 162 ? -12.252 -5.822 -9.682 1.00 81.00 162 ALA A C 1
ATOM 1266 O O . ALA A 1 162 ? -11.049 -5.682 -9.900 1.00 81.00 162 ALA A O 1
ATOM 1267 N N . LYS A 1 163 ? -12.999 -6.605 -10.474 1.00 85.31 163 LYS A N 1
ATOM 1268 C CA . LYS A 1 163 ? -12.450 -7.324 -11.630 1.00 85.31 163 LYS A CA 1
ATOM 1269 C C . LYS A 1 163 ? -12.133 -6.398 -12.803 1.00 85.31 163 LYS A C 1
ATOM 1271 O O . LYS A 1 163 ? -11.129 -6.634 -13.473 1.00 85.31 163 LYS A O 1
ATOM 1276 N N . THR A 1 164 ? -12.985 -5.415 -13.085 1.00 85.31 164 THR A N 1
ATOM 1277 C CA . THR A 1 164 ? -12.777 -4.496 -14.212 1.00 85.31 164 THR A CA 1
ATOM 1278 C C . THR A 1 164 ? -11.628 -3.534 -13.906 1.00 85.31 164 THR A C 1
ATOM 1280 O O . THR A 1 164 ? -10.712 -3.448 -14.718 1.00 85.31 164 THR A O 1
ATOM 1283 N N . GLY A 1 165 ? -11.522 -3.042 -12.664 1.00 84.88 165 GLY A N 1
ATOM 1284 C CA . GLY A 1 165 ? -10.355 -2.264 -12.226 1.00 84.88 165 GLY A CA 1
ATOM 1285 C C . GLY A 1 165 ? -9.020 -3.021 -12.346 1.00 84.88 165 GLY A C 1
ATOM 1286 O O . GLY A 1 165 ? -8.018 -2.460 -12.783 1.00 84.88 165 GLY A O 1
ATOM 1287 N N . ILE A 1 166 ? -8.988 -4.332 -12.054 1.00 86.69 166 ILE A N 1
ATOM 1288 C CA . ILE A 1 166 ? -7.788 -5.158 -12.311 1.00 86.69 166 ILE A CA 1
ATOM 1289 C C . ILE A 1 166 ? -7.486 -5.257 -13.814 1.00 86.69 166 ILE A C 1
ATOM 1291 O O . ILE A 1 166 ? -6.318 -5.250 -14.204 1.00 86.69 166 ILE A O 1
ATOM 1295 N N . MET A 1 167 ? -8.506 -5.386 -14.667 1.00 87.25 167 MET A N 1
ATOM 1296 C CA . MET A 1 167 ? -8.301 -5.455 -16.117 1.00 87.25 167 MET A CA 1
ATOM 1297 C C . MET A 1 167 ? -7.700 -4.160 -16.668 1.00 87.25 167 MET A C 1
ATOM 1299 O O . MET A 1 167 ? -6.773 -4.238 -17.478 1.00 87.25 167 MET A O 1
ATOM 1303 N N . ASP A 1 168 ? -8.178 -3.012 -16.198 1.00 87.31 168 ASP A N 1
ATOM 1304 C CA . ASP A 1 168 ? -7.676 -1.701 -16.608 1.00 87.31 168 ASP A CA 1
ATOM 1305 C C . ASP A 1 168 ? -6.253 -1.462 -16.096 1.00 87.31 168 ASP A C 1
ATOM 1307 O O . ASP A 1 168 ? -5.366 -1.122 -16.879 1.00 87.31 168 ASP A O 1
ATOM 1311 N N . CYS A 1 169 ? -5.969 -1.811 -14.839 1.00 90.25 169 CYS A N 1
ATOM 1312 C CA . CYS A 1 169 ? -4.605 -1.789 -14.307 1.00 90.25 169 CYS A CA 1
ATOM 1313 C C . CYS A 1 169 ? -3.636 -2.649 -15.141 1.00 90.25 169 CYS A C 1
ATOM 1315 O O . CYS A 1 169 ? -2.526 -2.224 -15.470 1.00 90.25 169 CYS A O 1
ATOM 1317 N N . LEU A 1 170 ? -4.051 -3.853 -15.553 1.00 91.44 170 LEU A N 1
ATOM 1318 C CA . LEU A 1 170 ? -3.233 -4.706 -16.422 1.00 91.44 170 LEU A CA 1
ATOM 1319 C C . LEU A 1 170 ? -3.016 -4.099 -17.817 1.00 91.44 170 LEU A C 1
ATOM 1321 O O . LEU A 1 170 ? -1.978 -4.363 -18.434 1.00 91.44 170 LEU A O 1
ATOM 1325 N N . ALA A 1 171 ? -3.968 -3.321 -18.336 1.00 90.88 171 ALA A N 1
ATOM 1326 C CA . ALA A 1 171 ? -3.800 -2.589 -19.587 1.00 90.88 171 ALA A CA 1
ATOM 1327 C C . ALA A 1 171 ? -2.791 -1.440 -19.426 1.00 90.88 171 ALA A C 1
ATOM 1329 O O . ALA A 1 171 ? -1.873 -1.318 -20.241 1.00 90.88 171 ALA A O 1
ATOM 1330 N N . ASP A 1 172 ? -2.879 -0.681 -18.336 1.00 93.50 172 ASP A N 1
ATOM 1331 C CA . ASP A 1 172 ? -1.962 0.424 -18.048 1.00 93.50 172 ASP A CA 1
ATOM 1332 C C . ASP A 1 172 ? -0.527 -0.054 -17.810 1.00 93.50 172 ASP A C 1
ATOM 1334 O O . ASP A 1 172 ? 0.416 0.536 -18.340 1.00 93.50 172 ASP A O 1
ATOM 1338 N N . ILE A 1 173 ? -0.336 -1.189 -17.127 1.00 94.94 173 ILE A N 1
ATOM 1339 C CA . ILE A 1 173 ? 0.990 -1.813 -16.978 1.00 94.94 173 ILE A CA 1
ATOM 1340 C C . ILE A 1 173 ? 1.582 -2.174 -18.348 1.00 94.94 173 ILE A C 1
ATOM 1342 O O . ILE A 1 173 ? 2.789 -2.032 -18.563 1.00 94.94 173 ILE A O 1
ATOM 1346 N N . ARG A 1 174 ? 0.763 -2.620 -19.308 1.00 96.81 174 ARG A N 1
ATOM 1347 C CA . ARG A 1 174 ? 1.239 -2.904 -20.673 1.00 96.81 174 ARG A CA 1
ATOM 1348 C C . ARG A 1 174 ? 1.622 -1.627 -21.410 1.00 96.81 174 ARG A C 1
ATOM 1350 O O . ARG A 1 174 ? 2.668 -1.612 -22.051 1.00 96.81 174 ARG A O 1
ATOM 1357 N N . HIS A 1 175 ? 0.840 -0.560 -21.272 1.00 96.69 175 HIS A N 1
ATOM 1358 C CA . HIS A 1 175 ? 1.205 0.747 -21.818 1.00 96.69 175 HIS A CA 1
ATOM 1359 C C . HIS A 1 175 ? 2.500 1.289 -21.205 1.00 96.69 175 HIS A C 1
ATOM 1361 O O . HIS A 1 175 ? 3.337 1.835 -21.924 1.00 96.69 175 HIS A O 1
ATOM 1367 N N . LEU A 1 176 ? 2.718 1.073 -19.908 1.00 97.00 176 LEU A N 1
ATOM 1368 C CA . LEU A 1 176 ? 3.974 1.408 -19.247 1.00 97.00 176 LEU A CA 1
ATOM 1369 C C . LEU A 1 176 ? 5.144 0.575 -19.792 1.00 97.00 176 LEU A C 1
ATOM 1371 O O . LEU A 1 176 ? 6.221 1.116 -20.037 1.00 97.00 176 LEU A O 1
ATOM 1375 N N . CYS A 1 177 ? 4.939 -0.719 -20.048 1.00 97.75 177 CYS A N 1
ATOM 1376 C CA . CYS A 1 177 ? 5.951 -1.559 -20.690 1.00 97.75 177 CYS A CA 1
ATOM 1377 C C . CYS A 1 177 ? 6.318 -1.039 -22.086 1.00 97.75 177 CYS A C 1
ATOM 1379 O O . CYS A 1 177 ? 7.504 -0.929 -22.397 1.00 97.75 177 CYS A O 1
ATOM 1381 N N . ASP A 1 178 ? 5.322 -0.669 -22.898 1.00 96.62 178 ASP A N 1
ATOM 1382 C CA . ASP A 1 178 ? 5.542 -0.077 -24.222 1.00 96.62 178 ASP A CA 1
ATOM 1383 C C . ASP A 1 178 ? 6.339 1.232 -24.123 1.00 96.62 178 ASP A C 1
ATOM 1385 O O . ASP A 1 178 ? 7.269 1.454 -24.903 1.00 96.62 178 ASP A O 1
ATOM 1389 N N . LEU A 1 179 ? 6.009 2.081 -23.143 1.00 96.56 179 LEU A N 1
ATOM 1390 C CA . LEU A 1 179 ? 6.697 3.348 -22.889 1.00 96.56 179 LEU A CA 1
ATOM 1391 C C . LEU A 1 179 ? 8.171 3.137 -22.519 1.00 96.56 179 LEU A C 1
ATOM 1393 O O . LEU A 1 179 ? 9.041 3.860 -23.004 1.00 96.56 179 LEU A O 1
ATOM 1397 N N . MET A 1 180 ? 8.446 2.148 -21.671 1.00 98.12 180 MET A N 1
ATOM 1398 C CA . MET A 1 180 ? 9.783 1.892 -21.133 1.00 98.12 180 MET A CA 1
ATOM 1399 C C . MET A 1 180 ? 10.623 0.943 -21.997 1.00 98.12 180 MET A C 1
ATOM 1401 O O . MET A 1 180 ? 11.821 0.785 -21.761 1.00 98.12 180 MET A O 1
ATOM 1405 N N . GLY A 1 181 ? 10.014 0.304 -23.000 1.00 96.19 181 GLY A N 1
ATOM 1406 C CA . GLY A 1 181 ? 10.648 -0.751 -23.789 1.00 96.19 181 GLY A CA 1
ATOM 1407 C C . GLY A 1 181 ? 10.856 -2.054 -23.009 1.00 96.19 181 GLY A C 1
ATOM 1408 O O . GLY A 1 181 ? 11.742 -2.837 -23.355 1.00 96.19 181 GLY A O 1
ATOM 1409 N N . TRP A 1 182 ? 10.076 -2.288 -21.952 1.00 97.94 182 TRP A N 1
ATOM 1410 C CA . TRP A 1 182 ? 10.118 -3.524 -21.172 1.00 97.94 182 TRP A CA 1
ATOM 1411 C C . TRP A 1 182 ? 9.271 -4.619 -21.823 1.00 97.94 182 TRP A C 1
ATOM 1413 O O . TRP A 1 182 ? 8.224 -4.362 -22.416 1.00 97.94 182 TRP A O 1
ATOM 1423 N N . SER A 1 183 ? 9.694 -5.874 -21.679 1.00 96.81 183 SER A N 1
ATOM 1424 C CA . SER A 1 183 ? 8.880 -7.016 -22.087 1.00 96.81 183 SER A CA 1
ATOM 1425 C C . SER A 1 183 ? 7.911 -7.384 -20.967 1.00 96.81 183 SER A C 1
ATOM 1427 O O . SER A 1 183 ? 8.314 -7.978 -19.967 1.00 96.81 183 SER A O 1
ATOM 1429 N N . PHE A 1 184 ? 6.617 -7.108 -21.158 1.00 95.50 184 PHE A N 1
ATOM 1430 C CA . PHE A 1 184 ? 5.578 -7.548 -20.216 1.00 95.50 184 PHE A CA 1
ATOM 1431 C C . PHE A 1 184 ? 5.658 -9.059 -19.946 1.00 95.50 184 PHE A C 1
ATOM 1433 O O . PHE A 1 184 ? 5.461 -9.499 -18.823 1.00 95.50 184 PHE A O 1
ATOM 1440 N N . ALA A 1 185 ? 5.980 -9.863 -20.965 1.00 93.88 185 ALA A N 1
ATOM 1441 C CA . ALA A 1 185 ? 6.092 -11.313 -20.817 1.00 93.88 185 ALA A CA 1
ATOM 1442 C C . ALA A 1 185 ? 7.284 -11.743 -19.942 1.00 93.88 185 ALA A C 1
ATOM 1444 O O . ALA A 1 185 ? 7.215 -12.786 -19.297 1.00 93.88 185 ALA A O 1
ATOM 1445 N N . GLU A 1 186 ? 8.377 -10.975 -19.927 1.00 94.62 186 GLU A N 1
ATOM 1446 C CA . GLU A 1 186 ? 9.509 -11.246 -19.032 1.00 94.62 186 GLU A CA 1
ATOM 1447 C C . GLU A 1 186 ? 9.187 -10.808 -17.603 1.00 94.62 186 GLU A C 1
ATOM 1449 O O . GLU A 1 186 ? 9.402 -11.587 -16.679 1.00 94.62 186 GLU A O 1
ATOM 1454 N N . LEU A 1 187 ? 8.566 -9.635 -17.431 1.00 94.62 187 LEU A N 1
ATOM 1455 C CA . LEU A 1 187 ? 8.099 -9.171 -16.122 1.00 94.62 187 LEU A CA 1
ATOM 1456 C C . LEU A 1 187 ? 7.078 -10.134 -15.498 1.00 94.62 187 LEU A C 1
ATOM 1458 O O . LEU A 1 187 ? 7.209 -10.486 -14.331 1.00 94.62 187 LEU A O 1
ATOM 1462 N N . ASP A 1 188 ? 6.099 -10.606 -16.274 1.00 95.62 188 ASP A N 1
ATOM 1463 C CA . ASP A 1 188 ? 5.105 -11.591 -15.828 1.00 95.62 188 ASP A CA 1
ATOM 1464 C C . ASP A 1 188 ? 5.760 -12.923 -15.437 1.00 95.62 188 ASP A C 1
ATOM 1466 O O . ASP A 1 188 ? 5.430 -13.509 -14.408 1.00 95.62 188 ASP A O 1
ATOM 1470 N N . LYS A 1 189 ? 6.751 -13.382 -16.211 1.00 91.56 189 LYS A N 1
ATOM 1471 C CA . LYS A 1 189 ? 7.510 -14.595 -15.889 1.00 91.56 189 LYS A CA 1
ATOM 1472 C C . LYS A 1 189 ? 8.261 -14.461 -14.560 1.00 91.56 189 LYS A C 1
ATOM 1474 O O . LYS A 1 189 ? 8.229 -15.397 -13.757 1.00 91.56 189 LYS A O 1
ATOM 1479 N N . ASP A 1 190 ? 8.929 -13.336 -14.331 1.00 92.56 190 ASP A N 1
ATOM 1480 C CA . ASP A 1 190 ? 9.687 -13.095 -13.100 1.00 92.56 190 ASP A CA 1
ATOM 1481 C C . ASP A 1 190 ? 8.744 -12.900 -11.899 1.00 92.56 190 ASP A C 1
ATOM 1483 O O . ASP A 1 190 ? 8.958 -13.483 -10.833 1.00 92.56 190 ASP A O 1
ATOM 1487 N N . ALA A 1 191 ? 7.627 -12.191 -12.089 1.00 91.81 191 ALA A N 1
ATOM 1488 C CA . ALA A 1 191 ? 6.564 -12.078 -11.092 1.00 91.81 191 ALA A CA 1
ATOM 1489 C C . ALA A 1 191 ? 5.965 -13.451 -10.738 1.00 91.81 191 ALA A C 1
ATOM 1491 O O . ALA A 1 191 ? 5.751 -13.752 -9.563 1.00 91.81 191 ALA A O 1
ATOM 1492 N N . HIS A 1 192 ? 5.756 -14.324 -11.728 1.00 90.75 192 HIS A N 1
ATOM 1493 C CA . HIS A 1 192 ? 5.261 -15.682 -11.508 1.00 90.75 192 HIS A CA 1
ATOM 1494 C C . HIS A 1 192 ? 6.251 -16.553 -10.721 1.00 90.75 192 HIS A C 1
ATOM 1496 O O . HIS A 1 192 ? 5.832 -17.386 -9.911 1.00 90.75 192 HIS A O 1
ATOM 1502 N N . TYR A 1 193 ? 7.558 -16.368 -10.924 1.00 87.94 193 TYR A N 1
ATOM 1503 C CA . TYR A 1 193 ? 8.582 -17.041 -10.125 1.00 87.94 193 TYR A CA 1
ATOM 1504 C C . TYR A 1 193 ? 8.515 -16.618 -8.649 1.00 87.94 193 TYR A C 1
ATOM 1506 O O . TYR A 1 193 ? 8.508 -17.480 -7.763 1.00 87.94 193 TYR A O 1
ATOM 1514 N N . ASN A 1 194 ? 8.387 -15.313 -8.384 1.00 89.06 194 ASN A N 1
ATOM 1515 C CA . ASN A 1 194 ? 8.216 -14.789 -7.026 1.00 89.06 194 ASN A CA 1
ATOM 1516 C C . ASN A 1 194 ? 6.934 -15.336 -6.383 1.00 89.06 194 ASN A C 1
ATOM 1518 O O . ASN A 1 194 ? 6.999 -15.924 -5.306 1.00 89.06 194 ASN A O 1
ATOM 1522 N N . TYR A 1 195 ? 5.801 -15.267 -7.090 1.00 91.44 195 TYR A N 1
ATOM 1523 C CA . TYR A 1 195 ? 4.530 -15.849 -6.648 1.00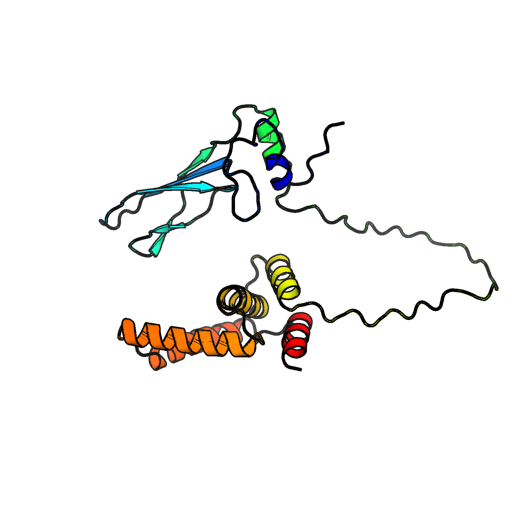 91.44 195 TYR A CA 1
ATOM 1524 C C . TYR A 1 195 ? 4.653 -17.341 -6.311 1.00 91.44 195 TYR A C 1
ATOM 1526 O O . TYR A 1 195 ? 4.170 -17.793 -5.277 1.00 91.44 195 TYR A O 1
ATOM 1534 N N . SER A 1 196 ? 5.321 -18.123 -7.163 1.00 90.38 196 SER A N 1
ATOM 1535 C CA . SER A 1 196 ? 5.490 -19.565 -6.939 1.00 90.38 196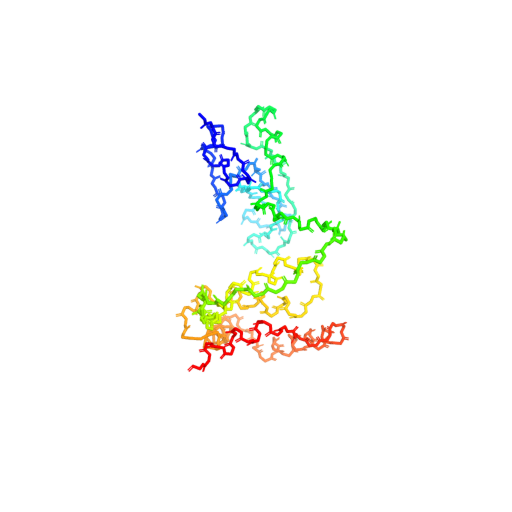 SER A CA 1
ATOM 1536 C C . SER A 1 196 ? 6.307 -19.861 -5.679 1.00 90.38 196 SER A C 1
ATOM 1538 O O . SER A 1 196 ? 6.029 -20.837 -4.981 1.00 90.38 196 SER A O 1
ATOM 1540 N N . THR A 1 197 ? 7.288 -19.009 -5.377 1.00 89.12 197 THR A N 1
ATOM 1541 C CA . THR A 1 197 ? 8.079 -19.082 -4.142 1.00 89.12 197 THR A CA 1
ATOM 1542 C C . THR A 1 197 ? 7.209 -18.736 -2.931 1.00 89.12 197 THR A C 1
ATOM 1544 O O . THR A 1 197 ? 7.117 -19.533 -2.002 1.00 89.12 197 THR A O 1
ATOM 1547 N N . GLU A 1 198 ? 6.464 -17.628 -2.984 1.00 87.62 198 GLU A N 1
ATOM 1548 C CA . GLU A 1 198 ? 5.543 -17.221 -1.912 1.00 87.62 198 GLU A CA 1
ATOM 1549 C C . GLU A 1 198 ? 4.450 -18.266 -1.641 1.00 87.62 198 GLU A C 1
ATOM 1551 O O . GLU A 1 198 ? 4.071 -18.483 -0.492 1.00 87.62 198 GLU A O 1
ATOM 1556 N N . VAL A 1 199 ? 3.940 -18.945 -2.673 1.00 90.44 199 VAL A N 1
ATOM 1557 C CA . VAL A 1 199 ? 2.960 -20.031 -2.507 1.00 90.44 199 VAL A CA 1
ATOM 1558 C C . VAL A 1 199 ? 3.583 -21.268 -1.875 1.00 90.44 199 VAL A C 1
ATOM 1560 O O . VAL A 1 199 ? 2.923 -21.947 -1.089 1.00 90.44 199 VAL A O 1
ATOM 1563 N N . SER A 1 200 ? 4.838 -21.576 -2.203 1.00 86.38 200 SER A N 1
ATOM 1564 C CA . SER A 1 200 ? 5.564 -22.671 -1.557 1.00 86.38 200 SER A CA 1
ATOM 1565 C C . SER A 1 200 ? 5.753 -22.410 -0.060 1.00 86.38 200 SER A C 1
ATOM 1567 O O . SER A 1 200 ? 5.624 -23.340 0.736 1.00 86.38 200 SER A O 1
ATOM 1569 N N . ASP A 1 201 ? 6.030 -21.161 0.314 1.00 88.12 201 ASP A N 1
ATOM 1570 C CA . ASP A 1 201 ? 6.357 -20.787 1.692 1.00 88.12 201 ASP A CA 1
ATOM 1571 C C . ASP A 1 201 ? 5.110 -20.532 2.554 1.00 88.12 201 ASP A C 1
ATOM 1573 O O . ASP A 1 201 ? 5.067 -20.940 3.716 1.00 88.12 201 ASP A O 1
ATOM 1577 N N . PHE A 1 202 ? 4.073 -19.907 1.984 1.00 87.81 202 PHE A N 1
ATOM 1578 C CA . PHE A 1 202 ? 2.910 -19.403 2.730 1.00 87.81 202 PHE A CA 1
ATOM 1579 C C . PHE A 1 202 ? 1.560 -19.967 2.254 1.00 87.81 202 PHE A C 1
ATOM 1581 O O . PHE A 1 202 ? 0.521 -19.655 2.833 1.00 87.81 202 PHE A O 1
ATOM 1588 N N . GLY A 1 203 ? 1.543 -20.817 1.223 1.00 92.50 203 GLY A N 1
ATOM 1589 C CA . GLY A 1 203 ? 0.311 -21.329 0.615 1.00 92.50 203 GLY A CA 1
ATOM 1590 C C . GLY A 1 203 ? -0.355 -20.325 -0.329 1.00 92.50 203 GLY A C 1
ATOM 1591 O O . GLY A 1 203 ? 0.175 -19.261 -0.620 1.00 92.50 203 GLY A O 1
ATOM 1592 N N . VAL A 1 204 ? -1.526 -20.650 -0.872 1.00 92.56 204 VAL A N 1
ATOM 1593 C CA . VAL A 1 204 ? -2.271 -19.697 -1.716 1.00 92.56 204 VAL A CA 1
ATOM 1594 C C . VAL A 1 204 ? -2.977 -18.644 -0.860 1.00 92.56 204 VAL A C 1
ATOM 1596 O O . VAL A 1 204 ? -3.301 -18.899 0.295 1.00 92.56 204 VAL A O 1
ATOM 1599 N N . ALA A 1 205 ? -3.261 -17.473 -1.434 1.00 92.25 205 ALA A N 1
ATOM 1600 C CA . ALA A 1 205 ? -4.098 -16.475 -0.773 1.00 92.25 205 ALA A CA 1
ATOM 1601 C C . ALA A 1 205 ? -5.500 -17.050 -0.499 1.00 92.25 205 ALA A C 1
ATOM 1603 O O . ALA A 1 205 ? -6.223 -17.411 -1.432 1.00 92.25 205 ALA A O 1
ATOM 1604 N N . GLU A 1 206 ? -5.896 -17.114 0.771 1.00 92.44 206 GLU A N 1
ATOM 1605 C CA . GLU A 1 206 ? -7.209 -17.605 1.180 1.00 92.44 206 GLU A CA 1
ATOM 1606 C C . GLU A 1 206 ? -7.780 -16.738 2.306 1.00 92.44 206 GLU A C 1
ATOM 1608 O O . GLU A 1 206 ? -7.248 -16.690 3.409 1.00 92.44 206 GLU A O 1
ATOM 1613 N N . HIS A 1 207 ? -8.893 -16.052 2.032 1.00 93.56 207 HIS A N 1
ATOM 1614 C CA . HIS A 1 207 ? -9.611 -15.280 3.044 1.00 93.56 207 HIS A CA 1
ATOM 1615 C C . HIS A 1 207 ? -11.109 -15.238 2.738 1.00 93.56 207 HIS A C 1
ATOM 1617 O O . HIS A 1 207 ? -11.559 -14.567 1.805 1.00 93.56 207 HIS A O 1
ATOM 1623 N N . ALA A 1 208 ? -11.900 -15.974 3.524 1.00 90.94 208 ALA A N 1
ATOM 1624 C CA . ALA A 1 208 ? -13.313 -16.225 3.232 1.00 90.94 208 ALA A CA 1
ATOM 1625 C C . ALA A 1 208 ? -14.161 -14.944 3.172 1.00 90.94 208 ALA A C 1
ATOM 1627 O O . ALA A 1 208 ? -15.011 -14.813 2.287 1.00 90.94 208 ALA A O 1
ATOM 1628 N N . LYS A 1 209 ? -13.912 -13.983 4.077 1.00 91.50 209 LYS A N 1
ATOM 1629 C CA . LYS A 1 209 ? -14.634 -12.701 4.080 1.00 91.50 209 LYS A CA 1
ATOM 1630 C C . LYS A 1 209 ? -14.326 -11.883 2.825 1.00 91.50 209 LYS A C 1
ATOM 1632 O O . LYS A 1 209 ? -15.250 -11.387 2.193 1.00 91.50 209 LYS A O 1
ATOM 1637 N N . LEU A 1 210 ? -13.047 -11.794 2.444 1.00 91.25 210 LEU A N 1
ATOM 1638 C CA . LEU A 1 210 ? -12.616 -10.988 1.293 1.00 91.25 210 LEU A CA 1
ATOM 1639 C C . LEU A 1 210 ? -13.166 -11.570 -0.002 1.00 91.25 210 LEU A C 1
ATOM 1641 O O . LEU A 1 210 ? -13.745 -10.852 -0.808 1.00 91.25 210 LEU A O 1
ATOM 1645 N N . ARG A 1 211 ? -13.060 -12.894 -0.153 1.00 92.56 211 ARG A N 1
ATOM 1646 C CA . ARG A 1 211 ? -13.640 -13.612 -1.286 1.00 92.56 211 ARG A CA 1
ATOM 1647 C C . ARG A 1 211 ? -15.135 -13.337 -1.419 1.00 92.56 211 ARG A C 1
ATOM 1649 O O . ARG A 1 211 ? -15.585 -12.970 -2.496 1.00 92.56 211 ARG A O 1
ATOM 1656 N N . SER A 1 212 ? -15.878 -13.473 -0.320 1.00 90.19 212 SER A N 1
ATOM 1657 C CA . SER A 1 212 ? -17.329 -13.253 -0.316 1.00 90.19 212 SER A CA 1
ATOM 1658 C C . SER A 1 212 ? -17.696 -11.808 -0.666 1.00 90.19 212 SER A C 1
ATOM 1660 O O . SER A 1 212 ? -18.682 -11.583 -1.359 1.00 90.19 212 SER A O 1
ATOM 1662 N N . ALA A 1 213 ? -16.911 -10.833 -0.198 1.00 88.88 213 ALA A N 1
ATOM 1663 C CA . ALA A 1 213 ? -17.143 -9.420 -0.474 1.00 88.88 213 ALA A CA 1
ATOM 1664 C C . ALA A 1 213 ? -16.873 -9.063 -1.947 1.00 88.88 213 ALA A C 1
ATOM 1666 O O . ALA A 1 213 ? -17.687 -8.385 -2.563 1.00 88.88 213 ALA A O 1
ATOM 1667 N N . VAL A 1 214 ? -15.791 -9.584 -2.539 1.00 88.56 214 VAL A N 1
ATOM 1668 C CA . VAL A 1 214 ? -15.493 -9.403 -3.973 1.00 88.56 214 VAL A CA 1
ATOM 1669 C C . VAL A 1 214 ? -16.536 -10.107 -4.850 1.00 88.56 214 VAL A C 1
ATOM 1671 O O . VAL A 1 214 ? -17.002 -9.545 -5.836 1.00 88.56 214 VAL A O 1
ATOM 1674 N N . GLU A 1 215 ? -16.953 -11.325 -4.490 1.00 89.25 215 GLU A N 1
ATOM 1675 C CA . GLU A 1 215 ? -17.997 -12.062 -5.219 1.00 89.25 215 GLU A CA 1
ATOM 1676 C C . GLU A 1 215 ? -19.366 -11.360 -5.168 1.00 89.25 215 GLU A C 1
ATOM 1678 O O . GLU A 1 215 ? -20.164 -11.516 -6.094 1.00 89.25 215 GLU A O 1
ATOM 1683 N N . ALA A 1 216 ? -19.644 -10.576 -4.122 1.00 84.62 216 ALA A N 1
ATOM 1684 C CA . ALA A 1 216 ? -20.888 -9.821 -3.999 1.00 84.62 216 ALA A CA 1
ATOM 1685 C C . ALA A 1 216 ? -21.003 -8.664 -5.005 1.00 84.62 216 ALA A C 1
ATOM 1687 O O . ALA A 1 216 ? -22.124 -8.295 -5.336 1.00 84.62 216 ALA A O 1
ATOM 1688 N N . GLU A 1 217 ? -19.889 -8.124 -5.507 1.00 79.62 217 GLU A N 1
ATOM 1689 C CA . GLU A 1 217 ? -19.896 -7.068 -6.534 1.00 79.62 217 GLU A CA 1
ATOM 1690 C C . GLU A 1 217 ? -19.957 -7.614 -7.962 1.00 79.62 217 GLU A C 1
ATOM 1692 O O . GLU A 1 217 ? -20.332 -6.904 -8.885 1.00 79.62 217 GLU A O 1
ATOM 1697 N N . LEU A 1 218 ? -19.624 -8.890 -8.164 1.00 73.38 218 LEU A N 1
ATOM 1698 C CA . LEU A 1 218 ? -19.690 -9.524 -9.483 1.00 73.38 218 LEU A CA 1
ATOM 1699 C C . LEU A 1 218 ? -21.121 -9.906 -9.916 1.00 73.38 218 LEU A C 1
ATOM 1701 O O . LEU A 1 218 ? -21.292 -10.356 -11.052 1.00 73.38 218 LEU A O 1
ATOM 1705 N N . ASN A 1 219 ? -22.114 -9.797 -9.023 1.00 59.03 219 ASN A N 1
ATOM 1706 C CA . ASN A 1 219 ? -23.498 -10.259 -9.208 1.00 59.03 219 ASN A CA 1
ATOM 1707 C C . ASN A 1 219 ? -24.507 -9.110 -9.158 1.00 59.03 219 ASN A C 1
ATOM 1709 O O . ASN A 1 219 ? -25.499 -9.188 -9.919 1.00 59.03 219 ASN A O 1
#

Foldseek 3Di:
DPDDDQAQLSCCPPPQQVVADADPLNGGQFKKWKWAAPPPDPPRIDIDGHNDQDWDADPPPRDITGTDIDGNGGPDPVVVVVSVPHHNDGDDDDDDDDDDDDDDDDDDDDDDDPPPPDPPDQDALLVVLVVCCVVQPPHLAQLVVVSVVLVVQCVVDVDLASVVSVVVVVVVVVVVCVVVVHDPVVVVVVVVVVVVVSCVVHNHRDDPSSVRNRVSSVD

pLDDT: mean 80.63, std 19.26, range [27.72, 98.12]

Organism: NCBI:txid1553448

Secondary structure (DSSP, 8-state):
-PPPP-SGGGGGGSTTTTTS-B-TTS-B--EEEEEE--SS-S-SEEEEEESS---EE-TTT--EE--EEEE-S-S-HHHHHHHHHS-SSPPP-------------------------PPPPPPPHHHHHHHHHHHTTT---HHHHHHHHHHHHGGG---SSHHHHHHHHHHHHHHHHHHHT--HHHHHHHHHHHHHHHHHHH-S---HHHHHHHHHH--